Protein AF-0000000078478880 (afdb_homodimer)

Structure (mmCIF, N/CA/C/O backbone):
data_AF-0000000078478880-model_v1
#
loop_
_entity.id
_entity.type
_entity.pdbx_description
1 polymer 'Chromosome I, complete genome, related'
#
loop_
_atom_site.group_PDB
_atom_site.id
_atom_site.type_symbol
_atom_site.label_atom_id
_atom_site.label_alt_id
_atom_site.label_comp_id
_atom_site.label_asym_id
_atom_site.label_entity_id
_atom_site.label_seq_id
_atom_site.pdbx_PDB_ins_code
_atom_site.Cartn_x
_atom_site.Cartn_y
_atom_site.Cartn_z
_atom_site.occupancy
_atom_site.B_iso_or_equiv
_atom_site.auth_seq_id
_atom_site.auth_comp_id
_atom_site.auth_asym_id
_atom_site.auth_atom_id
_atom_site.pdbx_PDB_model_num
ATOM 1 N N . MET A 1 1 ? 45.875 -18.875 -4.062 1 26.47 1 MET A N 1
ATOM 2 C CA . MET A 1 1 ? 45.219 -17.594 -4.363 1 26.47 1 MET A CA 1
ATOM 3 C C . MET A 1 1 ? 43.719 -17.734 -4.348 1 26.47 1 MET A C 1
ATOM 5 O O . MET A 1 1 ? 43.125 -18.281 -5.289 1 26.47 1 MET A O 1
ATOM 9 N N . PHE A 1 2 ? 43.062 -18.219 -3.26 1 28.81 2 PHE A N 1
ATOM 10 C CA . PHE A 1 2 ? 41.75 -18.766 -2.986 1 28.81 2 PHE A CA 1
ATOM 11 C C . PHE A 1 2 ? 40.688 -17.703 -3.145 1 28.81 2 PHE A C 1
ATOM 13 O O . PHE A 1 2 ? 40.625 -16.75 -2.357 1 28.81 2 PHE A O 1
ATOM 20 N N . LEU A 1 3 ? 40.375 -17.297 -4.395 1 28.69 3 LEU A N 1
ATOM 21 C CA . LEU A 1 3 ? 39.406 -16.266 -4.781 1 28.69 3 LEU A CA 1
ATOM 22 C C . LEU A 1 3 ? 38.062 -16.469 -4.086 1 28.69 3 LEU A C 1
ATOM 24 O O . LEU A 1 3 ? 37.469 -17.531 -4.227 1 28.69 3 LEU A O 1
ATOM 28 N N . SER A 1 4 ? 37.938 -16 -2.84 1 26.77 4 SER A N 1
ATOM 29 C CA . SER A 1 4 ? 36.781 -15.992 -1.982 1 26.77 4 SER A CA 1
ATOM 30 C C . SER A 1 4 ? 35.562 -15.445 -2.721 1 26.77 4 SER A C 1
ATOM 32 O O . SER A 1 4 ? 35.594 -14.359 -3.305 1 26.77 4 SER A O 1
ATOM 34 N N . SER A 1 5 ? 34.844 -16.281 -3.42 1 29.58 5 SER A N 1
ATOM 35 C CA . SER A 1 5 ? 33.625 -16.016 -4.172 1 29.58 5 SER A CA 1
ATOM 36 C C . SER A 1 5 ? 32.719 -15.07 -3.41 1 29.58 5 SER A C 1
ATOM 38 O O . SER A 1 5 ? 32.469 -15.273 -2.221 1 29.58 5 SER A O 1
ATOM 40 N N . PRO A 1 6 ? 32.75 -13.789 -3.723 1 30.58 6 PRO A N 1
ATOM 41 C CA . PRO A 1 6 ? 31.891 -12.789 -3.094 1 30.58 6 PRO A CA 1
ATOM 42 C C . PRO A 1 6 ? 30.484 -13.312 -2.814 1 30.58 6 PRO A C 1
ATOM 44 O O . PRO A 1 6 ? 29.891 -13.969 -3.67 1 30.58 6 PRO A O 1
ATOM 47 N N . LEU A 1 7 ? 30.312 -13.875 -1.626 1 29.36 7 LEU A N 1
ATOM 48 C CA . LEU A 1 7 ? 29.047 -14.234 -1.009 1 29.36 7 LEU A CA 1
ATOM 49 C C . LEU A 1 7 ? 27.953 -13.234 -1.396 1 29.36 7 LEU A C 1
ATOM 51 O O . LEU A 1 7 ? 28.094 -12.031 -1.175 1 29.36 7 LEU A O 1
ATOM 55 N N . LEU A 1 8 ? 27.531 -13.414 -2.623 1 30.44 8 LEU A N 1
ATOM 56 C CA . LEU A 1 8 ? 26.375 -12.672 -3.135 1 30.44 8 LEU A CA 1
ATOM 57 C C . LEU A 1 8 ? 25.406 -12.328 -2.01 1 30.44 8 LEU A C 1
ATOM 59 O O . LEU A 1 8 ? 24.906 -13.219 -1.327 1 30.44 8 LEU A O 1
ATOM 63 N N . GLY A 1 9 ? 25.734 -11.414 -1.182 1 28.97 9 GLY A N 1
ATOM 64 C CA . GLY A 1 9 ? 25 -10.742 -0.117 1 28.97 9 GLY A CA 1
ATOM 65 C C . GLY A 1 9 ? 23.516 -10.648 -0.384 1 28.97 9 GLY A C 1
ATOM 66 O O . GLY A 1 9 ? 22.969 -9.555 -0.542 1 28.97 9 GLY A O 1
ATOM 67 N N . TRP A 1 10 ? 23.047 -11.484 -1.272 1 28.19 10 TRP A N 1
ATOM 68 C CA . TRP A 1 10 ? 21.594 -11.453 -1.27 1 28.19 10 TRP A CA 1
ATOM 69 C C . TRP A 1 10 ? 21.047 -11.547 0.153 1 28.19 10 TRP A C 1
ATOM 71 O O . TRP A 1 10 ? 21.328 -12.508 0.869 1 28.19 10 TRP A O 1
ATOM 81 N N . ARG A 1 11 ? 21.203 -10.641 0.975 1 32.84 11 ARG A N 1
ATOM 82 C CA . ARG A 1 11 ? 20.484 -10.664 2.238 1 32.84 11 ARG A CA 1
ATOM 83 C C . ARG A 1 11 ? 19.172 -11.43 2.1 1 32.84 11 ARG A C 1
ATOM 85 O O . ARG A 1 11 ? 18.312 -11.062 1.288 1 32.84 11 ARG A O 1
ATOM 92 N N . GLN A 1 12 ? 19.188 -12.711 2.162 1 31.52 12 GLN A N 1
ATOM 93 C CA . GLN A 1 12 ? 18.062 -13.633 2.289 1 31.52 12 GLN A CA 1
ATOM 94 C C . GLN A 1 12 ? 16.938 -13.016 3.109 1 31.52 12 GLN A C 1
ATOM 96 O O . GLN A 1 12 ? 17.156 -12.57 4.238 1 31.52 12 GLN A O 1
ATOM 101 N N . ARG A 1 13 ? 16.156 -12.266 2.578 1 36 13 ARG A N 1
ATOM 102 C CA . ARG A 1 13 ? 14.984 -11.883 3.361 1 36 13 ARG A CA 1
ATOM 103 C C . ARG A 1 13 ? 14.484 -13.047 4.203 1 36 13 ARG A C 1
ATOM 105 O O . ARG A 1 13 ? 14.312 -14.156 3.697 1 36 13 ARG A O 1
ATOM 112 N N . GLY A 1 14 ? 15.031 -13.32 5.34 1 34.66 14 GLY A N 1
ATOM 113 C CA . GLY A 1 14 ? 14.703 -14.422 6.238 1 34.66 14 GLY A CA 1
ATOM 114 C C . GLY A 1 14 ? 13.219 -14.703 6.324 1 34.66 14 GLY A C 1
ATOM 115 O O . GLY A 1 14 ? 12.398 -13.875 5.91 1 34.66 14 GLY A O 1
ATOM 116 N N . TRP A 1 15 ? 12.898 -16 6.637 1 37.62 15 TRP A N 1
ATOM 117 C CA . TRP A 1 15 ? 11.555 -16.516 6.859 1 37.62 15 TRP A CA 1
ATOM 118 C C . TRP A 1 15 ? 10.711 -15.516 7.648 1 37.62 15 TRP A C 1
ATOM 120 O O . TRP A 1 15 ? 9.508 -15.391 7.418 1 37.62 15 TRP A O 1
ATOM 130 N N . ARG A 1 16 ? 11.336 -14.977 8.562 1 38.75 16 ARG A N 1
ATOM 131 C CA . ARG A 1 16 ? 10.641 -14.031 9.438 1 38.75 16 ARG A CA 1
ATOM 132 C C . ARG A 1 16 ? 10.156 -12.82 8.648 1 38.75 16 ARG A C 1
ATOM 134 O O . ARG A 1 16 ? 9.062 -12.305 8.898 1 38.75 16 ARG A O 1
ATOM 141 N N . TRP A 1 17 ? 11.125 -12.336 7.852 1 38.72 17 TRP A N 1
ATOM 142 C CA . TRP A 1 17 ? 10.719 -11.203 7.035 1 38.72 17 TRP A CA 1
ATOM 143 C C . TRP A 1 17 ? 9.516 -11.555 6.168 1 38.72 17 TRP A C 1
ATOM 145 O O . TRP A 1 17 ? 8.555 -10.789 6.078 1 38.72 17 TRP A O 1
ATOM 155 N N . GLU A 1 18 ? 9.633 -12.672 5.516 1 40 18 GLU A N 1
ATOM 156 C CA . GLU A 1 18 ? 8.484 -13.156 4.746 1 40 18 GLU A CA 1
ATOM 157 C C . GLU A 1 18 ? 7.266 -13.352 5.641 1 40 18 GLU A C 1
ATOM 159 O O . GLU A 1 18 ? 6.145 -13.016 5.254 1 40 18 GLU A O 1
ATOM 164 N N . ALA A 1 19 ? 7.602 -13.953 6.699 1 40.16 19 ALA A N 1
ATOM 165 C CA . ALA A 1 19 ? 6.523 -14.117 7.672 1 40.16 19 ALA A CA 1
ATOM 166 C C . ALA A 1 19 ? 5.953 -12.773 8.094 1 40.16 19 ALA A C 1
ATOM 168 O O . ALA A 1 19 ? 4.742 -12.633 8.297 1 40.16 19 ALA A O 1
ATOM 169 N N . LEU A 1 20 ? 6.789 -11.977 8.328 1 40 20 LEU A N 1
ATOM 170 C CA . LEU A 1 20 ? 6.336 -10.648 8.742 1 40 20 LEU A CA 1
ATOM 171 C C . LEU A 1 20 ? 5.637 -9.93 7.594 1 40 20 LEU A C 1
ATOM 173 O O . LEU A 1 20 ? 4.816 -9.039 7.82 1 40 20 LEU A O 1
ATOM 177 N N . GLN A 1 21 ? 6.172 -10.188 6.496 1 41.53 21 GLN A N 1
ATOM 178 C CA . GLN A 1 21 ? 5.418 -9.672 5.359 1 41.53 21 GLN A CA 1
ATOM 179 C C . GLN A 1 21 ? 4.02 -10.281 5.309 1 41.53 21 GLN A C 1
ATOM 181 O O . GLN A 1 21 ? 3.154 -9.805 4.57 1 41.53 21 GLN A O 1
ATOM 186 N N . ARG A 1 22 ? 3.996 -11.438 5.898 1 39.56 22 ARG A N 1
ATOM 187 C CA . ARG A 1 22 ? 2.719 -12.141 5.953 1 39.56 22 ARG A CA 1
ATOM 188 C C . ARG A 1 22 ? 1.604 -11.219 6.438 1 39.56 22 ARG A C 1
ATOM 190 O O . ARG A 1 22 ? 0.434 -11.43 6.109 1 39.56 22 ARG A O 1
ATOM 197 N N . GLY A 1 23 ? 2.004 -10.406 7.258 1 41.91 23 GLY A N 1
ATOM 198 C CA . GLY A 1 23 ? 0.902 -9.562 7.684 1 41.91 23 GLY A CA 1
ATOM 199 C C . GLY A 1 23 ? 0.282 -8.773 6.543 1 41.91 23 GLY A C 1
ATOM 200 O O . GLY A 1 23 ? -0.919 -8.492 6.555 1 41.91 23 GLY A O 1
ATOM 201 N N . ARG A 1 24 ? 1.118 -8.273 5.633 1 48.72 24 ARG A N 1
ATOM 202 C CA . ARG A 1 24 ? 0.53 -7.613 4.469 1 48.72 24 ARG A CA 1
ATOM 203 C C . ARG A 1 24 ? 0.426 -8.578 3.293 1 48.72 24 ARG A C 1
ATOM 205 O O . ARG A 1 24 ? 1.4 -8.789 2.568 1 48.72 24 ARG A O 1
ATOM 212 N N . ARG A 1 25 ? -0.414 -9.555 3.369 1 58.97 25 ARG A N 1
ATOM 213 C CA . ARG A 1 25 ? -0.525 -10.539 2.299 1 58.97 25 ARG A CA 1
ATOM 214 C C . ARG A 1 25 ? -0.832 -9.867 0.965 1 58.97 25 ARG A C 1
ATOM 216 O O . ARG A 1 25 ? -1.971 -9.461 0.713 1 58.97 25 ARG A O 1
ATOM 223 N N . ARG A 1 26 ? 0.276 -9.492 0.302 1 70.12 26 ARG A N 1
ATOM 224 C CA . ARG A 1 26 ? 0.117 -8.938 -1.038 1 70.12 26 ARG A CA 1
ATOM 225 C C . ARG A 1 26 ? -0.234 -10.023 -2.045 1 70.12 26 ARG A C 1
ATOM 227 O O . ARG A 1 26 ? 0.282 -11.141 -1.964 1 70.12 26 ARG A O 1
ATOM 234 N N . TRP A 1 27 ? -1.187 -9.648 -2.871 1 79.38 27 TRP A N 1
ATOM 235 C CA . TRP A 1 27 ? -1.609 -10.578 -3.912 1 79.38 27 TRP A CA 1
ATOM 236 C C . TRP A 1 27 ? -0.511 -10.766 -4.953 1 79.38 27 TRP A C 1
ATOM 238 O O . TRP A 1 27 ? -0.21 -11.898 -5.352 1 79.38 27 TRP A O 1
ATOM 248 N N . VAL A 1 28 ? 0.049 -9.617 -5.305 1 86.69 28 VAL A N 1
ATOM 249 C CA . VAL A 1 28 ? 1.151 -9.648 -6.258 1 86.69 28 VAL A CA 1
ATOM 250 C C . VAL A 1 28 ? 2.469 -9.367 -5.539 1 86.69 28 VAL A C 1
ATOM 252 O O . VAL A 1 28 ? 2.562 -8.43 -4.746 1 86.69 28 VAL A O 1
ATOM 255 N N . HIS A 1 29 ? 3.385 -10.242 -5.805 1 84.31 29 HIS A N 1
ATOM 256 C CA . HIS A 1 29 ? 4.723 -10.086 -5.246 1 84.31 29 HIS A CA 1
ATOM 257 C C . HIS A 1 29 ? 5.691 -9.531 -6.289 1 84.31 29 HIS A C 1
ATOM 259 O O . HIS A 1 29 ? 5.516 -9.766 -7.488 1 84.31 29 HIS A O 1
ATOM 265 N N . ILE A 1 30 ? 6.59 -8.773 -5.75 1 86.44 30 ILE A N 1
ATOM 266 C CA . ILE A 1 30 ? 7.613 -8.195 -6.617 1 86.44 30 ILE A CA 1
ATOM 267 C C . ILE A 1 30 ? 9 -8.484 -6.039 1 86.44 30 ILE A C 1
ATOM 269 O O . ILE A 1 30 ? 9.219 -8.336 -4.836 1 86.44 30 ILE A O 1
ATOM 273 N N . GLU A 1 31 ? 9.875 -9.047 -6.824 1 79.44 31 GLU A N 1
ATOM 274 C CA . GLU A 1 31 ? 11.273 -9.102 -6.414 1 79.44 31 GLU A CA 1
ATOM 275 C C . GLU A 1 31 ? 11.914 -7.719 -6.445 1 79.44 31 GLU A C 1
ATOM 277 O O . GLU A 1 31 ? 12.258 -7.211 -7.52 1 79.44 31 GLU A O 1
ATOM 282 N N . TYR A 1 32 ? 12.062 -7.215 -5.281 1 74.94 32 TYR A N 1
ATOM 283 C CA . TYR A 1 32 ? 12.5 -5.824 -5.203 1 74.94 32 TYR A CA 1
ATOM 284 C C . TYR A 1 32 ? 13.992 -5.738 -4.914 1 74.94 32 TYR A C 1
ATOM 286 O O . TYR A 1 32 ? 14.508 -6.465 -4.059 1 74.94 32 TYR A O 1
ATOM 294 N N . PRO A 1 33 ? 14.68 -4.824 -5.625 1 78.5 33 PRO A N 1
ATOM 295 C CA . PRO A 1 33 ? 14.195 -3.916 -6.668 1 78.5 33 PRO A CA 1
ATOM 296 C C . PRO A 1 33 ? 14.008 -4.609 -8.016 1 78.5 33 PRO A C 1
ATOM 298 O O . PRO A 1 33 ? 14.781 -5.496 -8.367 1 78.5 33 PRO A O 1
ATOM 301 N N . PRO A 1 34 ? 12.898 -4.148 -8.68 1 80.19 34 PRO A N 1
ATOM 302 C CA . PRO A 1 34 ? 12.617 -4.848 -9.938 1 80.19 34 PRO A CA 1
ATOM 303 C C . PRO A 1 34 ? 13.633 -4.531 -11.031 1 80.19 34 PRO A C 1
ATOM 305 O O . PRO A 1 34 ? 13.969 -3.365 -11.25 1 80.19 34 PRO A O 1
ATOM 308 N N . ARG A 1 35 ? 14.086 -5.562 -11.641 1 74.19 35 ARG A N 1
ATOM 309 C CA . ARG A 1 35 ? 15.07 -5.426 -12.703 1 74.19 35 ARG A CA 1
ATOM 310 C C . ARG A 1 35 ? 14.422 -4.898 -13.984 1 74.19 35 ARG A C 1
ATOM 312 O O . ARG A 1 35 ? 14.992 -4.043 -14.664 1 74.19 35 ARG A O 1
ATOM 319 N N . LYS A 1 36 ? 13.367 -5.371 -14.312 1 80.88 36 LYS A N 1
ATOM 320 C CA . LYS A 1 36 ? 12.609 -4.957 -15.492 1 80.88 36 LYS A CA 1
ATOM 321 C C . LYS A 1 36 ? 11.383 -4.133 -15.094 1 80.88 36 LYS A C 1
ATOM 323 O O . LYS A 1 36 ? 10.469 -4.641 -14.445 1 80.88 36 LYS A O 1
ATOM 328 N N . ARG A 1 37 ? 11.578 -2.895 -15.414 1 89.5 37 ARG A N 1
ATOM 329 C CA . ARG A 1 37 ? 10.469 -2.002 -15.078 1 89.5 37 ARG A CA 1
ATOM 330 C C . ARG A 1 37 ? 10.383 -0.844 -16.062 1 89.5 37 ARG A C 1
ATOM 332 O O . ARG A 1 37 ? 11.328 -0.594 -16.828 1 89.5 37 ARG A O 1
ATOM 339 N N . SER A 1 38 ? 9.273 -0.191 -16.016 1 93.25 38 SER A N 1
ATOM 340 C CA . SER A 1 38 ? 9.102 1.059 -16.75 1 93.25 38 SER A CA 1
ATOM 341 C C . SER A 1 38 ? 9.828 2.209 -16.062 1 93.25 38 SER A C 1
ATOM 343 O O . SER A 1 38 ? 10.266 2.076 -14.914 1 93.25 38 SER A O 1
ATOM 345 N N . PRO A 1 39 ? 10.055 3.285 -16.734 1 91.88 39 PRO A N 1
ATOM 346 C CA . PRO A 1 39 ? 10.625 4.457 -16.062 1 91.88 39 PRO A CA 1
ATOM 347 C C . PRO A 1 39 ? 9.844 4.867 -14.82 1 91.88 39 PRO A C 1
ATOM 349 O O . PRO A 1 39 ? 8.609 4.773 -14.805 1 91.88 39 PRO A O 1
ATOM 352 N N . LEU A 1 40 ? 10.57 5.309 -13.922 1 90.62 40 LEU A N 1
ATOM 353 C CA . LEU A 1 40 ? 9.977 5.762 -12.664 1 90.62 40 LEU A CA 1
ATOM 354 C C . LEU A 1 40 ? 9.289 7.109 -12.852 1 90.62 40 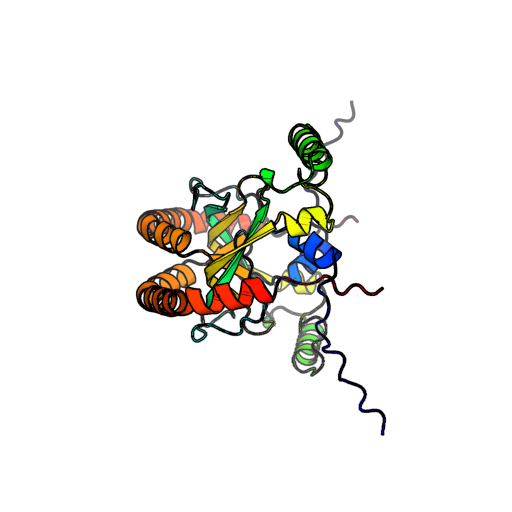LEU A C 1
ATOM 356 O O . LEU A 1 40 ? 9.82 7.996 -13.523 1 90.62 40 LEU A O 1
ATOM 360 N N . LYS A 1 41 ? 8.125 7.207 -12.25 1 91.88 41 LYS A N 1
ATOM 361 C CA . LYS A 1 41 ? 7.418 8.484 -12.211 1 91.88 41 LYS A CA 1
ATOM 362 C C . LYS A 1 41 ? 7 8.844 -10.789 1 91.88 41 LYS A C 1
ATOM 364 O O . LYS A 1 41 ? 6.621 7.965 -10.008 1 91.88 41 LYS A O 1
ATOM 369 N N . LYS A 1 42 ? 7.109 10.141 -10.508 1 88.75 42 LYS A N 1
ATOM 370 C CA . LYS A 1 42 ? 6.605 10.633 -9.227 1 88.75 42 LYS A CA 1
ATOM 371 C C . LYS A 1 42 ? 5.121 10.969 -9.312 1 88.75 42 LYS A C 1
ATOM 373 O O . LYS A 1 42 ? 4.684 11.625 -10.258 1 88.75 42 LYS A O 1
ATOM 378 N N . LEU A 1 43 ? 4.383 10.477 -8.344 1 88.75 43 LEU A N 1
ATOM 379 C CA . LEU A 1 43 ? 2.953 10.766 -8.344 1 88.75 43 LEU A CA 1
ATOM 380 C C . LEU A 1 43 ? 2.686 12.18 -7.855 1 88.75 43 LEU A C 1
ATOM 382 O O . LEU A 1 43 ? 1.655 12.773 -8.18 1 88.75 43 LEU A O 1
ATOM 386 N N . HIS A 1 44 ? 3.559 12.648 -6.988 1 81.69 44 HIS A N 1
ATOM 387 C CA . HIS A 1 44 ? 3.404 13.992 -6.445 1 81.69 44 HIS A CA 1
ATOM 388 C C . HIS A 1 44 ? 4.754 14.602 -6.074 1 81.69 44 HIS A C 1
ATOM 390 O O . HIS A 1 44 ? 5.652 13.891 -5.617 1 81.69 44 HIS A O 1
ATOM 396 N N . ASP A 1 45 ? 4.848 15.789 -6.16 1 75.69 45 ASP A N 1
ATOM 397 C CA . ASP A 1 45 ? 6.121 16.469 -5.961 1 75.69 45 ASP A CA 1
ATOM 398 C C . ASP A 1 45 ? 6.461 16.578 -4.477 1 75.69 45 ASP A C 1
ATOM 400 O O . ASP A 1 45 ? 7.637 16.562 -4.102 1 75.69 45 ASP A O 1
ATOM 404 N N . SER A 1 46 ? 5.395 16.688 -3.709 1 69.69 46 SER A N 1
ATOM 405 C CA . SER A 1 46 ? 5.621 16.984 -2.299 1 69.69 46 SER A CA 1
ATOM 406 C C . SER A 1 46 ? 6.031 15.734 -1.53 1 69.69 46 SER A C 1
ATOM 408 O O . SER A 1 46 ? 6.605 15.828 -0.444 1 69.69 46 SER A O 1
ATOM 410 N N . HIS A 1 47 ? 5.637 14.617 -2.07 1 68 47 HIS A N 1
ATOM 411 C CA . HIS A 1 47 ? 6.043 13.406 -1.371 1 68 47 HIS A CA 1
ATOM 412 C C . HIS A 1 47 ? 6.516 12.336 -2.352 1 68 47 HIS A C 1
ATOM 414 O O . HIS A 1 47 ? 6.227 12.414 -3.547 1 68 47 HIS A O 1
ATOM 420 N N . ASP A 1 48 ? 7.336 11.539 -1.703 1 74.62 48 ASP A N 1
ATOM 421 C CA . ASP A 1 48 ? 8.156 10.656 -2.525 1 74.62 48 ASP A CA 1
ATOM 422 C C . ASP A 1 48 ? 7.445 9.328 -2.783 1 74.62 48 ASP A C 1
ATOM 424 O O . ASP A 1 48 ? 7.855 8.289 -2.262 1 74.62 48 ASP A O 1
ATOM 428 N N . LYS A 1 49 ? 6.359 9.414 -3.551 1 86.81 49 LYS A N 1
ATOM 429 C CA . LYS A 1 49 ? 5.727 8.188 -4.023 1 86.81 49 LYS A CA 1
ATOM 430 C C . LYS A 1 49 ? 5.992 7.977 -5.512 1 86.81 49 LYS A C 1
ATOM 432 O O . LYS A 1 49 ? 5.605 8.797 -6.344 1 86.81 49 LYS A O 1
ATOM 437 N N . LEU A 1 50 ? 6.617 6.926 -5.723 1 90.44 50 LEU A N 1
ATOM 438 C CA . LEU A 1 50 ? 6.969 6.562 -7.094 1 90.44 50 LEU A CA 1
ATOM 439 C C . LEU A 1 50 ? 5.98 5.551 -7.656 1 90.44 50 LEU A C 1
ATOM 441 O O . LEU A 1 50 ? 5.418 4.742 -6.91 1 90.44 50 LEU A O 1
ATOM 445 N N . VAL A 1 51 ? 5.785 5.66 -8.992 1 94.31 51 VAL A N 1
ATOM 446 C CA . VAL A 1 51 ? 4.91 4.723 -9.688 1 94.31 51 VAL A CA 1
ATOM 447 C C . VAL A 1 51 ? 5.617 4.176 -10.922 1 94.31 51 VAL A C 1
ATOM 449 O O . VAL A 1 51 ? 6.285 4.922 -11.641 1 94.31 51 VAL A O 1
ATOM 452 N N . PHE A 1 52 ? 5.531 2.869 -11.125 1 95.44 52 PHE A N 1
ATOM 453 C CA . PHE A 1 52 ? 6.117 2.221 -12.289 1 95.44 52 PHE A CA 1
ATOM 454 C C . PHE A 1 52 ? 5.457 0.871 -12.547 1 95.44 52 PHE A C 1
ATOM 456 O O . PHE A 1 52 ? 4.809 0.312 -11.656 1 95.44 52 PHE A O 1
ATOM 463 N N . VAL A 1 53 ? 5.559 0.39 -13.719 1 96.75 53 VAL A N 1
ATOM 464 C CA . VAL A 1 53 ? 5.102 -0.945 -14.086 1 96.75 53 VAL A CA 1
ATOM 465 C C . VAL A 1 53 ? 6.289 -1.901 -14.148 1 96.75 53 VAL A C 1
ATOM 467 O O . VAL A 1 53 ? 7.348 -1.551 -14.672 1 96.75 53 VAL A O 1
ATOM 470 N N . CYS A 1 54 ? 6.105 -3.061 -13.547 1 95.25 54 CYS A N 1
ATOM 471 C CA . CYS A 1 54 ? 7.172 -4.055 -13.547 1 95.25 54 CYS A CA 1
ATOM 472 C C . CYS A 1 54 ? 6.602 -5.469 -13.57 1 95.25 54 CYS A C 1
ATOM 474 O O . CYS A 1 54 ? 5.383 -5.648 -13.578 1 95.25 54 CYS A O 1
ATOM 476 N N . GLN A 1 55 ? 7.52 -6.352 -13.719 1 91.75 55 GLN A N 1
ATOM 477 C CA . GLN A 1 55 ? 7.086 -7.742 -13.625 1 91.75 55 GLN A CA 1
ATOM 478 C C . GLN A 1 55 ? 6.988 -8.195 -12.172 1 91.75 55 GLN A C 1
ATOM 480 O O . GLN A 1 55 ? 7.898 -7.949 -11.375 1 91.75 55 GLN A O 1
ATOM 485 N N . GLY A 1 56 ? 5.84 -8.719 -11.883 1 90.56 56 GLY A N 1
ATOM 486 C CA . GLY A 1 56 ? 5.629 -9.383 -10.609 1 90.56 56 GLY A CA 1
ATOM 487 C C . GLY A 1 56 ? 5.223 -10.836 -10.75 1 90.56 56 GLY A C 1
ATOM 488 O O . GLY A 1 56 ? 5.398 -11.43 -11.812 1 90.56 56 GLY A O 1
ATOM 489 N N . TYR A 1 57 ? 4.848 -11.383 -9.586 1 87.44 57 TYR A N 1
ATOM 490 C CA . TYR A 1 57 ? 4.402 -12.773 -9.656 1 87.44 57 TYR A CA 1
ATOM 491 C C . TYR A 1 57 ? 3.359 -13.062 -8.578 1 87.44 57 TYR A C 1
ATOM 493 O O . TYR A 1 57 ? 3.285 -12.352 -7.574 1 87.44 57 TYR A O 1
ATOM 501 N N . ILE A 1 58 ? 2.578 -14.039 -8.891 1 86.06 58 ILE A N 1
ATOM 502 C CA . ILE A 1 58 ? 1.583 -14.562 -7.965 1 86.06 58 ILE A CA 1
ATOM 503 C C . ILE A 1 58 ? 1.89 -16.031 -7.652 1 86.06 58 ILE A C 1
ATOM 505 O O . ILE A 1 58 ? 2.082 -16.844 -8.562 1 86.06 58 ILE A O 1
ATOM 509 N N . ASP A 1 59 ? 1.977 -16.297 -6.375 1 81.31 59 ASP A N 1
ATOM 510 C CA . ASP A 1 59 ? 2.16 -17.672 -5.934 1 81.31 59 ASP A CA 1
ATOM 511 C C . ASP A 1 59 ? 0.844 -18.281 -5.445 1 81.31 59 ASP A C 1
ATOM 513 O O . ASP A 1 59 ? 0.182 -17.703 -4.574 1 81.31 59 ASP A O 1
ATOM 517 N N . ARG A 1 60 ? 0.531 -19.375 -6.062 1 83.12 60 ARG A N 1
ATOM 518 C CA . ARG A 1 60 ? -0.676 -20.094 -5.648 1 83.12 60 ARG A CA 1
ATOM 519 C C . ARG A 1 60 ? -0.361 -21.531 -5.262 1 83.12 60 ARG A C 1
ATOM 521 O O . ARG A 1 60 ? 0.439 -22.188 -5.922 1 83.12 60 ARG A O 1
ATOM 528 N N . LEU A 1 61 ? -0.992 -21.828 -4.176 1 86.19 61 LEU A N 1
ATOM 529 C CA . LEU A 1 61 ? -0.833 -23.203 -3.752 1 86.19 61 LEU A CA 1
ATOM 530 C C . LEU A 1 61 ? -1.758 -24.125 -4.539 1 86.19 61 LEU A C 1
ATOM 532 O O . LEU A 1 61 ? -2.975 -23.922 -4.562 1 86.19 61 LEU A O 1
ATOM 536 N N . SER A 1 62 ? -1.167 -25.078 -5.203 1 89.69 62 SER A N 1
ATOM 537 C CA . SER A 1 62 ? -1.944 -26.141 -5.832 1 89.69 62 SER A CA 1
ATOM 538 C C . SER A 1 62 ? -2.168 -27.297 -4.871 1 89.69 62 SER A C 1
ATOM 540 O O . SER A 1 62 ? -1.298 -28.156 -4.715 1 89.69 62 SER A O 1
ATOM 542 N N . VAL A 1 63 ? -3.303 -27.359 -4.395 1 91.56 63 VAL A N 1
ATOM 543 C CA . VAL A 1 63 ? -3.625 -28.328 -3.346 1 91.56 63 VAL A CA 1
ATOM 544 C C . VAL A 1 63 ? -3.469 -29.75 -3.877 1 91.56 63 VAL A C 1
ATOM 546 O O . VAL A 1 63 ? -3.01 -30.641 -3.16 1 91.56 63 VAL A O 1
ATOM 549 N N . ASP A 1 64 ? -3.799 -29.922 -5.098 1 93.44 64 ASP A N 1
ATOM 550 C CA . ASP A 1 64 ? -3.758 -31.25 -5.723 1 93.44 64 ASP A CA 1
ATOM 551 C C . ASP A 1 64 ? -2.326 -31.766 -5.812 1 93.44 64 ASP A C 1
ATOM 553 O O . ASP A 1 64 ? -2.107 -32.969 -5.984 1 93.44 64 ASP A O 1
ATOM 557 N N . LYS A 1 65 ? -1.36 -30.844 -5.648 1 92.81 65 LYS A N 1
ATOM 558 C CA . LYS A 1 65 ? 0.043 -31.234 -5.75 1 92.81 65 LYS A CA 1
ATOM 559 C C . LYS A 1 65 ? 0.621 -31.562 -4.379 1 92.81 65 LYS A C 1
ATOM 561 O O . LYS A 1 65 ? 1.749 -32.062 -4.277 1 92.81 65 LYS A O 1
ATOM 566 N N . LEU A 1 66 ? -0.106 -31.344 -3.387 1 93.69 66 LEU A N 1
ATOM 567 C CA . LEU A 1 66 ? 0.326 -31.688 -2.035 1 93.69 66 LEU A CA 1
ATOM 568 C C . LEU A 1 66 ? 0.158 -33.188 -1.765 1 93.69 66 LEU A C 1
ATOM 570 O O . LEU A 1 66 ? -0.78 -33.812 -2.266 1 93.69 66 LEU A O 1
ATOM 574 N N . PRO A 1 67 ? 1.104 -33.625 -0.932 1 95.44 67 PRO A N 1
ATOM 575 C CA . PRO A 1 67 ? 0.837 -34.969 -0.435 1 95.44 67 PRO A CA 1
ATOM 576 C C . PRO A 1 67 ? -0.482 -35.062 0.328 1 95.44 67 PRO A C 1
ATOM 578 O O . PRO A 1 67 ? -0.917 -34.094 0.946 1 95.44 67 PRO A O 1
ATOM 581 N N . PRO A 1 68 ? -1.079 -36.25 0.267 1 95 68 PRO A N 1
ATOM 582 C CA . PRO A 1 68 ? -2.395 -36.406 0.884 1 95 68 PRO A CA 1
ATOM 583 C C . PRO A 1 68 ? -2.422 -35.969 2.35 1 95 68 PRO A C 1
ATOM 585 O O . PRO A 1 68 ? -3.402 -35.375 2.803 1 95 68 PRO A O 1
ATOM 588 N N . ALA A 1 69 ? -1.386 -36.25 3.006 1 94.88 69 ALA A N 1
ATOM 589 C CA . ALA A 1 69 ? -1.342 -35.906 4.422 1 94.88 69 ALA A CA 1
ATOM 590 C C . ALA A 1 69 ? -1.448 -34.406 4.617 1 94.88 69 ALA A C 1
ATOM 592 O O . ALA A 1 69 ? -2.123 -33.938 5.535 1 94.88 69 ALA A O 1
ATOM 593 N N . LEU A 1 70 ? -0.827 -33.719 3.742 1 93.81 70 LEU A N 1
ATOM 594 C CA . LEU A 1 70 ? -0.828 -32.25 3.854 1 93.81 70 LEU A CA 1
ATOM 595 C C . LEU A 1 70 ? -2.152 -31.672 3.369 1 93.81 70 LEU A C 1
ATOM 597 O O . LEU A 1 70 ? -2.604 -30.641 3.871 1 93.81 70 LEU A O 1
ATOM 601 N N . GLN A 1 71 ? -2.762 -32.312 2.426 1 94.44 71 GLN A N 1
ATOM 602 C CA . GLN A 1 71 ? -4.094 -31.891 2.002 1 94.44 71 GLN A CA 1
ATOM 603 C C . GLN A 1 71 ? -5.086 -31.953 3.16 1 94.44 71 GLN A C 1
ATOM 605 O O . GLN A 1 71 ? -5.863 -31.031 3.373 1 94.44 71 GLN A O 1
ATOM 610 N N . GLN A 1 72 ? -4.961 -33.062 3.818 1 93.5 72 GLN A N 1
ATOM 611 C CA . GLN A 1 72 ? -5.852 -33.25 4.961 1 93.5 72 GLN A CA 1
ATOM 612 C C . GLN A 1 72 ? -5.586 -32.219 6.043 1 93.5 72 GLN A C 1
ATOM 614 O O . GLN A 1 72 ? -6.523 -31.656 6.613 1 93.5 72 GLN A O 1
ATOM 619 N N . ARG A 1 73 ? -4.375 -32.031 6.27 1 91.12 73 ARG A N 1
ATOM 620 C CA . ARG A 1 73 ? -4.012 -31.047 7.277 1 91.12 73 ARG A CA 1
ATOM 621 C C . ARG A 1 73 ? -4.531 -29.656 6.895 1 91.12 73 ARG A C 1
ATOM 623 O O . ARG A 1 73 ? -5.012 -28.922 7.754 1 91.12 73 ARG A O 1
ATOM 630 N N . LEU A 1 74 ? -4.367 -29.266 5.645 1 90.75 74 LEU A N 1
ATOM 631 C CA . LEU A 1 74 ? -4.848 -27.984 5.152 1 90.75 74 LEU A CA 1
ATOM 632 C C . LEU A 1 74 ? -6.352 -27.844 5.363 1 90.75 74 LEU A C 1
ATOM 634 O O . LEU A 1 74 ? -6.828 -26.797 5.793 1 90.75 74 LEU A O 1
ATOM 638 N N . LYS A 1 75 ? -7.047 -28.891 5.059 1 89.62 75 LYS A N 1
ATOM 639 C CA . LYS A 1 75 ? -8.492 -28.891 5.262 1 89.62 75 LYS A CA 1
ATOM 640 C C . LYS A 1 75 ? -8.844 -28.641 6.727 1 89.62 75 LYS A C 1
ATOM 642 O O . LYS A 1 75 ? -9.766 -27.875 7.027 1 89.62 75 LYS A O 1
ATOM 647 N N . GLU A 1 76 ? -8.102 -29.219 7.582 1 88.06 76 GLU A N 1
ATOM 648 C CA . GLU A 1 76 ? -8.328 -29.062 9.016 1 88.06 76 GLU A CA 1
ATOM 649 C C . GLU A 1 76 ? -8.023 -27.625 9.461 1 88.06 76 GLU A C 1
ATOM 651 O O . GLU A 1 76 ? -8.758 -27.062 10.266 1 88.06 76 GLU A O 1
ATOM 656 N N . LEU A 1 77 ? -6.973 -27.188 8.953 1 83.62 77 LEU A N 1
ATOM 657 C CA . LEU A 1 77 ? -6.586 -25.828 9.297 1 83.62 77 LEU A CA 1
ATOM 658 C C . LEU A 1 77 ? -7.648 -24.828 8.852 1 83.62 77 LEU A C 1
ATOM 660 O O . LEU A 1 77 ? -7.984 -23.906 9.594 1 83.62 77 LEU A O 1
ATOM 664 N N . ARG A 1 78 ? -8.18 -24.984 7.688 1 83 78 ARG A N 1
ATOM 665 C CA . ARG A 1 78 ? -9.156 -24.062 7.117 1 83 78 ARG A CA 1
ATOM 666 C C . ARG A 1 78 ? -10.508 -24.203 7.797 1 83 78 ARG A C 1
ATOM 668 O O . ARG A 1 78 ? -11.305 -23.266 7.816 1 83 78 ARG A O 1
ATOM 675 N N . ALA A 1 79 ? -10.695 -25.359 8.336 1 82.88 79 ALA A N 1
ATOM 676 C CA . ALA A 1 79 ? -11.961 -25.625 9.016 1 82.88 79 ALA A CA 1
ATOM 677 C C . ALA A 1 79 ? -11.906 -25.172 10.469 1 82.88 79 ALA A C 1
ATOM 679 O O . ALA A 1 79 ? -12.938 -25.062 11.133 1 82.88 79 ALA A O 1
ATOM 680 N N . SER A 1 80 ? -10.727 -24.953 10.898 1 78.44 80 SER A N 1
ATOM 681 C CA . SER A 1 80 ? -10.57 -24.578 12.305 1 78.44 80 SER A CA 1
ATOM 682 C C . SER A 1 80 ? -11.172 -23.203 12.586 1 78.44 80 SER A C 1
ATOM 684 O O . SER A 1 80 ? -10.961 -22.266 11.82 1 78.44 80 SER A O 1
ATOM 686 N N . PRO A 1 81 ? -11.906 -23.094 13.594 1 74.94 81 PRO A N 1
ATOM 687 C CA . PRO A 1 81 ? -12.484 -21.812 13.969 1 74.94 81 PRO A CA 1
ATOM 688 C C . PRO A 1 81 ? -11.43 -20.797 14.445 1 74.94 81 PRO A C 1
ATOM 690 O O . PRO A 1 81 ? -11.672 -19.594 14.422 1 74.94 81 PRO A O 1
ATOM 693 N N . VAL A 1 82 ? -10.359 -21.422 15.016 1 66.75 82 VAL A N 1
ATOM 694 C CA . VAL A 1 82 ? -9.258 -20.562 15.43 1 66.75 82 VAL A CA 1
ATOM 695 C C . VAL A 1 82 ? -8.32 -20.312 14.25 1 66.75 82 VAL A C 1
ATOM 697 O O . VAL A 1 82 ? -7.887 -21.266 13.586 1 66.75 82 VAL A O 1
ATOM 700 N N . PRO A 1 83 ? -8.367 -19.109 13.781 1 59.84 83 PRO A N 1
ATOM 701 C CA . PRO A 1 83 ? -7.484 -18.859 12.641 1 59.84 83 PRO A CA 1
ATOM 702 C C . PRO A 1 83 ? -6.027 -19.234 12.93 1 59.84 83 PRO A C 1
ATOM 704 O O . PRO A 1 83 ? -5.246 -18.359 13.344 1 59.84 83 PRO A O 1
ATOM 707 N N . LEU A 1 84 ? -5.711 -20.484 12.883 1 55.97 84 LEU A N 1
ATOM 708 C CA . LEU A 1 84 ? -4.34 -20.953 13.07 1 55.97 84 LEU A CA 1
ATOM 709 C C . LEU A 1 84 ? -3.516 -20.734 11.805 1 55.97 84 LEU A C 1
ATOM 711 O O . LEU A 1 84 ? -3.959 -21.078 10.711 1 55.97 84 LEU A O 1
ATOM 715 N N . TYR A 1 85 ? -2.357 -20.297 11.898 1 55.47 85 TYR A N 1
ATOM 716 C CA . TYR A 1 85 ? -1.418 -20.031 10.812 1 55.47 85 TYR A CA 1
ATOM 717 C C . TYR A 1 85 ? -2.117 -19.359 9.641 1 55.47 85 TYR A C 1
ATOM 719 O O . TYR A 1 85 ? -1.76 -19.594 8.477 1 55.47 85 TYR A O 1
ATOM 727 N N . ASP A 1 86 ? -3.207 -18.812 9.977 1 62.38 86 ASP A N 1
ATOM 728 C CA . ASP A 1 86 ? -4 -18.094 8.984 1 62.38 86 ASP A CA 1
ATOM 729 C C . ASP A 1 86 ? -4.539 -19.047 7.922 1 62.38 86 ASP A C 1
ATOM 731 O O . ASP A 1 86 ? -4.637 -18.672 6.746 1 62.38 86 ASP A O 1
ATOM 735 N N . GLY A 1 87 ? -4.699 -20.391 8.367 1 68.81 87 GLY A N 1
ATOM 736 C CA . GLY A 1 87 ? -5.23 -21.391 7.465 1 68.81 87 GLY A CA 1
ATOM 737 C C . GLY A 1 87 ? -4.215 -21.875 6.445 1 68.81 87 GLY A C 1
ATOM 738 O O . GLY A 1 87 ? -4.582 -22.406 5.398 1 68.81 87 GLY A O 1
ATOM 739 N N . ARG A 1 88 ? -2.967 -21.625 6.812 1 75.88 88 ARG A N 1
ATOM 740 C CA . ARG A 1 88 ? -1.916 -22 5.871 1 75.88 88 ARG A CA 1
ATOM 741 C C . ARG A 1 88 ? -1.071 -23.141 6.422 1 75.88 88 ARG A C 1
ATOM 743 O O . ARG A 1 88 ? -1.002 -23.344 7.641 1 75.88 88 ARG A O 1
ATOM 750 N N . LEU A 1 89 ? -0.491 -23.859 5.547 1 81.5 89 LEU A N 1
ATOM 751 C CA . LEU A 1 89 ? 0.467 -24.891 5.914 1 81.5 89 LEU A CA 1
ATOM 752 C C . LEU A 1 89 ? 1.824 -24.281 6.254 1 81.5 89 LEU A C 1
ATOM 754 O O . LEU A 1 89 ? 2.236 -23.297 5.641 1 81.5 89 LEU A O 1
ATOM 758 N N . PRO A 1 90 ? 2.492 -24.859 7.25 1 76.12 90 PRO A N 1
ATOM 759 C CA . PRO A 1 90 ? 3.877 -24.438 7.449 1 76.12 90 PRO A CA 1
ATOM 760 C C . PRO A 1 90 ? 4.754 -24.672 6.227 1 76.12 90 PRO A C 1
ATOM 762 O O . PRO A 1 90 ? 4.484 -25.594 5.441 1 76.12 90 PRO A O 1
ATOM 765 N N . TRP A 1 91 ? 5.707 -23.906 6.207 1 77.75 91 TRP A N 1
ATOM 766 C CA . TRP A 1 91 ? 6.598 -24.016 5.059 1 77.75 91 TRP A CA 1
ATOM 767 C C . TRP A 1 91 ? 7.316 -25.359 5.062 1 77.75 91 TRP A C 1
ATOM 769 O O . TRP A 1 91 ? 7.75 -25.844 6.113 1 77.75 91 TRP A O 1
ATOM 779 N N . SER A 1 92 ? 7.336 -26.078 3.939 1 79.12 92 SER A N 1
ATOM 780 C CA . SER A 1 92 ? 8.031 -27.328 3.678 1 79.12 92 SER A CA 1
ATOM 781 C C . SER A 1 92 ? 8.375 -27.484 2.199 1 79.12 92 SER A C 1
ATOM 783 O O . SER A 1 92 ? 7.887 -26.719 1.365 1 79.12 92 SER A O 1
ATOM 785 N N . GLN A 1 93 ? 9.281 -28.375 2 1 81.88 93 GLN A N 1
ATOM 786 C CA . GLN A 1 93 ? 9.633 -28.641 0.609 1 81.88 93 GLN A CA 1
ATOM 787 C C . GLN A 1 93 ? 8.414 -29.047 -0.202 1 81.88 93 GLN A C 1
ATOM 789 O O . GLN A 1 93 ? 8.273 -28.656 -1.365 1 81.88 93 GLN A O 1
ATOM 794 N N . ASP A 1 94 ? 7.535 -29.781 0.405 1 87.5 94 ASP A N 1
ATOM 795 C CA . ASP A 1 94 ? 6.312 -30.219 -0.262 1 87.5 94 ASP A CA 1
ATOM 796 C C . ASP A 1 94 ? 5.422 -29.016 -0.602 1 87.5 94 ASP A C 1
ATOM 798 O O . ASP A 1 94 ? 4.867 -28.938 -1.7 1 87.5 94 ASP A O 1
ATOM 802 N N . VAL A 1 95 ? 5.355 -28.141 0.284 1 85.75 95 VAL A N 1
ATOM 803 C CA . VAL A 1 95 ? 4.555 -26.953 0.057 1 85.75 95 VAL A CA 1
ATOM 804 C C . VAL A 1 95 ? 5.188 -26.109 -1.048 1 85.75 95 VAL A C 1
ATOM 806 O O . VAL A 1 95 ? 4.488 -25.594 -1.93 1 85.75 95 VAL A O 1
ATOM 809 N N . GLN A 1 96 ? 6.41 -26.016 -1.014 1 81.38 96 GLN A N 1
ATOM 810 C CA . GLN A 1 96 ? 7.121 -25.234 -2.029 1 81.38 96 GLN A CA 1
ATOM 811 C C . GLN A 1 96 ? 6.867 -25.812 -3.424 1 81.38 96 GLN A C 1
ATOM 813 O O . GLN A 1 96 ? 6.633 -25.047 -4.371 1 81.38 96 GLN A O 1
ATOM 818 N N . ARG A 1 97 ? 6.891 -27.141 -3.455 1 86.44 97 ARG A N 1
ATOM 819 C CA . ARG A 1 97 ? 6.699 -27.812 -4.738 1 86.44 97 ARG A CA 1
ATOM 820 C C . ARG A 1 97 ? 5.266 -27.656 -5.23 1 86.44 97 ARG A C 1
ATOM 822 O O . ARG A 1 97 ? 5.008 -27.734 -6.434 1 86.44 97 ARG A O 1
ATOM 829 N N . ALA A 1 98 ? 4.4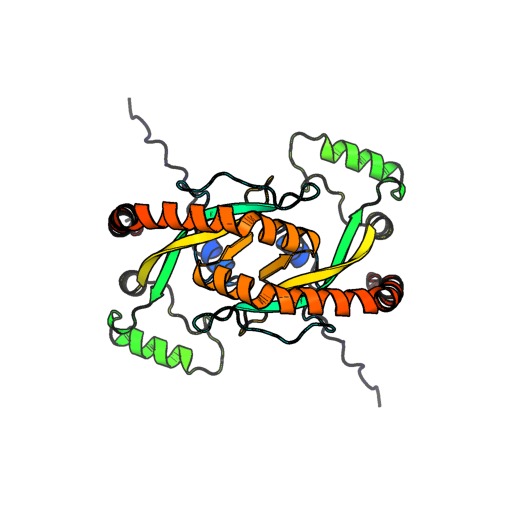41 -27.391 -4.332 1 90.25 98 ALA A N 1
ATOM 830 C CA . ALA A 1 98 ? 3.025 -27.297 -4.684 1 90.25 98 ALA A CA 1
ATOM 831 C C . ALA A 1 98 ? 2.643 -25.859 -5.043 1 90.25 98 ALA A C 1
ATOM 833 O O . ALA A 1 98 ? 1.508 -25.594 -5.449 1 90.25 98 ALA A O 1
ATOM 834 N N . ILE A 1 99 ? 3.609 -24.969 -4.895 1 85.38 99 ILE A N 1
ATOM 835 C CA . ILE A 1 99 ? 3.33 -23.578 -5.223 1 85.38 99 ILE A CA 1
ATOM 836 C C . ILE A 1 99 ? 3.586 -23.344 -6.707 1 85.38 99 ILE A C 1
ATOM 838 O O . ILE A 1 99 ? 4.652 -23.688 -7.227 1 85.38 99 ILE A O 1
ATOM 842 N N . GLN A 1 100 ? 2.566 -22.875 -7.312 1 84.25 100 GLN A N 1
ATOM 843 C CA . GLN A 1 100 ? 2.676 -22.469 -8.711 1 84.25 100 GLN A CA 1
ATOM 844 C C . GLN A 1 100 ? 2.832 -20.953 -8.828 1 84.25 100 GLN A C 1
ATOM 846 O O . GLN A 1 100 ? 1.978 -20.188 -8.359 1 84.25 100 GLN A O 1
ATOM 851 N N . ARG A 1 101 ? 3.912 -20.609 -9.453 1 83.19 101 ARG A N 1
ATOM 852 C CA . ARG A 1 101 ? 4.184 -19.188 -9.648 1 83.19 101 ARG A CA 1
ATOM 853 C C . ARG A 1 101 ? 3.77 -18.734 -11.047 1 83.19 101 ARG A C 1
ATOM 855 O O . ARG A 1 101 ? 4.113 -19.391 -12.039 1 83.19 101 ARG A O 1
ATOM 862 N N . THR A 1 102 ? 3.01 -17.734 -11.086 1 87.81 102 THR A N 1
ATOM 863 C CA . THR A 1 102 ? 2.619 -17.109 -12.352 1 87.81 102 THR A CA 1
ATOM 864 C C . THR A 1 102 ? 3.164 -15.688 -12.445 1 87.81 102 THR A C 1
ATOM 866 O O . THR A 1 102 ? 2.936 -14.867 -11.555 1 87.81 102 THR A O 1
ATOM 869 N N . VAL A 1 103 ? 3.932 -15.461 -13.523 1 89.25 103 VAL A N 1
ATOM 870 C CA . VAL A 1 103 ? 4.465 -14.125 -13.742 1 89.25 103 VAL A CA 1
ATOM 871 C C . VAL A 1 103 ? 3.369 -13.211 -14.289 1 89.25 103 VAL A C 1
ATOM 873 O O . VAL A 1 103 ? 2.605 -13.609 -15.172 1 89.25 103 VAL A O 1
ATOM 876 N N . VAL A 1 104 ? 3.291 -12.023 -13.703 1 91.56 104 VAL A N 1
ATOM 877 C CA . VAL A 1 104 ? 2.254 -11.086 -14.125 1 91.56 104 VAL A CA 1
ATOM 878 C C . VAL A 1 104 ? 2.789 -9.656 -14.055 1 91.56 104 VAL A C 1
ATOM 880 O O . VAL A 1 104 ? 3.416 -9.273 -13.07 1 91.56 104 VAL A O 1
ATOM 883 N N . PRO A 1 105 ? 2.557 -8.914 -15.125 1 94.75 105 PRO A N 1
ATOM 884 C CA . PRO A 1 105 ? 2.865 -7.492 -14.984 1 94.75 105 PRO A CA 1
ATOM 885 C C . PRO A 1 105 ? 2.027 -6.816 -13.898 1 94.75 105 PRO A C 1
ATOM 887 O O . PRO A 1 105 ? 0.871 -7.191 -13.688 1 94.75 105 PRO A O 1
ATOM 890 N N . CYS A 1 106 ? 2.625 -5.82 -13.258 1 95.94 106 CYS A N 1
ATOM 891 C CA . CYS A 1 106 ? 1.867 -5.113 -12.227 1 95.94 106 CYS A CA 1
ATOM 892 C C . CYS A 1 106 ? 2.307 -3.656 -12.133 1 95.94 106 CYS A C 1
ATOM 894 O O . CYS A 1 106 ? 3.424 -3.312 -12.523 1 95.94 106 CYS A O 1
ATOM 896 N N . LEU A 1 107 ? 1.391 -2.83 -11.727 1 96.69 107 LEU A N 1
ATOM 897 C CA . LEU A 1 107 ? 1.676 -1.452 -11.344 1 96.69 107 LEU A CA 1
ATOM 898 C C . LEU A 1 107 ? 2.145 -1.377 -9.891 1 96.69 107 LEU A C 1
ATOM 900 O O . LEU A 1 107 ? 1.453 -1.849 -8.984 1 96.69 107 LEU A O 1
ATOM 904 N N . ALA A 1 108 ? 3.293 -0.807 -9.664 1 94.19 108 ALA A N 1
ATOM 905 C CA . ALA A 1 108 ? 3.867 -0.771 -8.32 1 94.19 108 ALA A CA 1
ATOM 906 C C . ALA A 1 108 ? 4.035 0.666 -7.84 1 94.19 108 ALA A C 1
ATOM 908 O O . ALA A 1 108 ? 4.301 1.569 -8.633 1 94.19 108 ALA A O 1
ATOM 909 N N . PHE A 1 109 ? 3.822 0.831 -6.59 1 91.44 109 PHE A N 1
ATOM 910 C CA . PHE A 1 109 ? 4.109 2.078 -5.891 1 91.44 109 PHE A CA 1
ATOM 911 C C . PHE A 1 109 ? 5.227 1.883 -4.871 1 91.44 109 PHE A C 1
ATOM 913 O O . PHE A 1 109 ? 5.258 0.872 -4.168 1 91.44 109 PHE A O 1
ATOM 920 N N . ALA A 1 110 ? 6.152 2.826 -4.816 1 86.69 110 ALA A N 1
ATOM 921 C CA . ALA A 1 110 ? 7.258 2.75 -3.867 1 86.69 110 ALA A CA 1
ATOM 922 C C . ALA A 1 110 ? 7.633 4.133 -3.35 1 86.69 110 ALA A C 1
ATOM 924 O O . ALA A 1 110 ? 7.25 5.148 -3.936 1 86.69 110 ALA A O 1
ATOM 925 N N . THR A 1 111 ? 8.305 4.055 -2.236 1 80.31 111 THR A N 1
ATOM 926 C CA . THR A 1 111 ? 8.828 5.312 -1.727 1 80.31 111 THR A CA 1
ATOM 927 C C . THR A 1 111 ? 10.133 5.68 -2.434 1 80.31 111 THR A C 1
ATOM 929 O O . THR A 1 111 ? 10.977 4.816 -2.678 1 80.31 111 THR A O 1
ATOM 932 N N . GLY A 1 112 ? 10.297 6.848 -2.838 1 74.25 112 GLY A N 1
ATOM 933 C CA . GLY A 1 112 ? 11.469 7.301 -3.572 1 74.25 112 GLY A CA 1
ATOM 934 C C . GLY A 1 112 ? 12.75 7.203 -2.77 1 74.25 112 GLY A C 1
ATOM 935 O O . GLY A 1 112 ? 13.75 6.648 -3.242 1 74.25 112 GLY A O 1
ATOM 936 N N . ARG A 1 113 ? 12.891 7.676 -1.565 1 67 113 ARG A N 1
ATOM 937 C CA . ARG A 1 113 ? 14.141 7.797 -0.826 1 67 113 ARG A CA 1
ATOM 938 C C . ARG A 1 113 ? 14.547 6.461 -0.212 1 67 113 ARG A C 1
ATOM 940 O O . ARG A 1 113 ? 15.719 6.078 -0.269 1 67 113 ARG A O 1
ATOM 947 N N . THR A 1 114 ? 13.602 5.637 0.163 1 65.25 114 THR A N 1
ATOM 948 C CA . THR A 1 114 ? 13.914 4.387 0.848 1 65.25 114 THR A CA 1
ATOM 949 C C . THR A 1 114 ? 13.641 3.189 -0.057 1 65.25 114 THR A C 1
ATOM 951 O O . THR A 1 114 ? 14.031 2.062 0.258 1 65.25 114 THR A O 1
ATOM 954 N N . HIS A 1 115 ? 13.07 3.354 -1.189 1 68.69 115 HIS A N 1
ATOM 955 C CA . HIS A 1 115 ? 12.75 2.312 -2.16 1 68.69 115 HIS A CA 1
ATOM 956 C C . HIS A 1 115 ? 11.906 1.211 -1.527 1 68.69 115 HIS A C 1
ATOM 958 O O . HIS A 1 115 ? 12.148 0.025 -1.762 1 68.69 115 HIS A O 1
ATOM 964 N N . HIS A 1 116 ? 11.109 1.616 -0.686 1 75.75 116 HIS A N 1
ATOM 965 C CA . HIS A 1 116 ? 10.188 0.663 -0.072 1 75.75 116 HIS A CA 1
ATOM 966 C C . HIS A 1 116 ? 8.938 0.48 -0.92 1 75.75 116 HIS A C 1
ATOM 968 O O . HIS A 1 116 ? 8.297 1.46 -1.307 1 75.75 116 HIS A O 1
ATOM 974 N N . LEU A 1 117 ? 8.727 -0.777 -1.166 1 82.44 117 LEU A N 1
ATOM 975 C CA . LEU A 1 117 ? 7.508 -1.094 -1.897 1 82.44 117 LEU A CA 1
ATOM 976 C C . LEU A 1 117 ? 6.273 -0.785 -1.057 1 82.44 117 LEU A C 1
ATOM 978 O O . LEU A 1 117 ? 6.168 -1.232 0.088 1 82.44 117 LEU A O 1
ATOM 982 N N . LEU A 1 118 ? 5.418 -0.069 -1.638 1 82.75 118 LEU A N 1
ATOM 983 C CA . LEU A 1 118 ? 4.191 0.283 -0.933 1 82.75 118 LEU A CA 1
ATOM 984 C C . LEU A 1 118 ? 3.057 -0.667 -1.307 1 82.75 118 LEU A C 1
ATOM 986 O O . LEU A 1 118 ? 2.514 -1.36 -0.444 1 82.75 118 LEU A O 1
ATOM 990 N N . GLU A 1 119 ? 2.695 -0.636 -2.533 1 88.5 119 GLU A N 1
ATOM 991 C CA . GLU A 1 119 ? 1.61 -1.492 -3.004 1 88.5 119 GLU A CA 1
ATOM 992 C C . GLU A 1 119 ? 1.767 -1.817 -4.488 1 88.5 119 GLU A C 1
ATOM 994 O O . GLU A 1 119 ? 2.479 -1.117 -5.211 1 88.5 119 GLU A O 1
ATOM 999 N N . ALA A 1 120 ? 1.046 -2.885 -4.875 1 91.44 120 ALA A N 1
ATOM 1000 C CA . ALA A 1 120 ? 1.043 -3.295 -6.277 1 91.44 120 ALA A CA 1
ATOM 1001 C C . ALA A 1 120 ? -0.367 -3.646 -6.742 1 91.44 120 ALA A C 1
ATOM 1003 O O . ALA A 1 120 ? -1.19 -4.113 -5.953 1 91.44 120 ALA A O 1
ATOM 1004 N N . PHE A 1 121 ? -0.566 -3.387 -8.062 1 93.44 121 PHE A N 1
ATOM 1005 C CA . PHE A 1 121 ? -1.857 -3.66 -8.68 1 93.44 121 PHE A CA 1
ATOM 1006 C C . PHE A 1 121 ? -1.683 -4.438 -9.977 1 93.44 121 PHE A C 1
ATOM 1008 O O . PHE A 1 121 ? -0.824 -4.102 -10.797 1 93.44 121 PHE A O 1
ATOM 1015 N N . THR A 1 122 ? -2.51 -5.426 -10.07 1 92.25 122 THR A N 1
ATOM 1016 C CA . THR A 1 122 ? -2.566 -6.109 -11.359 1 92.25 122 THR A CA 1
ATOM 1017 C C . THR A 1 122 ? -3.26 -5.238 -12.406 1 92.25 122 THR A C 1
ATOM 1019 O O . THR A 1 122 ? -3.889 -4.234 -12.062 1 92.25 122 THR A O 1
ATOM 1022 N N . MET A 1 123 ? -3.082 -5.66 -13.703 1 92.38 123 MET A N 1
ATOM 1023 C CA . MET A 1 123 ? -3.758 -4.93 -14.773 1 92.38 123 MET A CA 1
ATOM 1024 C C . MET A 1 123 ? -5.266 -4.918 -14.555 1 92.38 123 MET A C 1
ATOM 1026 O O . MET A 1 123 ? -5.922 -3.895 -14.766 1 92.38 123 MET A O 1
ATOM 1030 N N . ASP A 1 124 ? -5.781 -6.043 -14.125 1 92 124 ASP A N 1
ATOM 1031 C CA . ASP A 1 124 ? -7.215 -6.129 -13.859 1 92 124 ASP A CA 1
ATOM 1032 C C . ASP A 1 124 ? -7.637 -5.125 -12.797 1 92 124 ASP A C 1
ATOM 1034 O O . ASP A 1 124 ? -8.688 -4.492 -12.914 1 92 124 ASP A O 1
ATOM 1038 N N . GLU A 1 125 ? -6.875 -5.051 -11.781 1 91.75 125 GLU A N 1
ATOM 1039 C CA . GLU A 1 125 ? -7.172 -4.098 -10.711 1 91.75 125 GLU A CA 1
ATOM 1040 C C . GLU A 1 125 ? -7.105 -2.662 -11.219 1 91.75 125 GLU A C 1
ATOM 1042 O O . GLU A 1 125 ? -7.902 -1.815 -10.805 1 91.75 125 GLU A O 1
ATOM 1047 N N . VAL A 1 126 ? -6.129 -2.377 -12.023 1 93.5 126 VAL A N 1
ATOM 1048 C CA . VAL A 1 126 ? -5.996 -1.042 -12.602 1 93.5 126 VAL A CA 1
ATOM 1049 C C . VAL A 1 126 ? -7.238 -0.71 -13.422 1 93.5 126 VAL A C 1
ATOM 1051 O O . VAL A 1 126 ? -7.785 0.389 -13.312 1 93.5 126 VAL A O 1
ATOM 1054 N N . LEU A 1 127 ? -7.672 -1.666 -14.219 1 93.62 127 LEU A N 1
ATOM 1055 C CA . LEU A 1 127 ? -8.867 -1.467 -15.023 1 93.62 127 LEU A CA 1
ATOM 1056 C C . LEU A 1 127 ? -10.094 -1.263 -14.141 1 93.62 127 LEU A C 1
ATOM 1058 O O . LEU A 1 127 ? -10.953 -0.425 -14.438 1 93.62 127 LEU A O 1
ATOM 1062 N N . ALA A 1 128 ? -10.188 -2.016 -13.094 1 93.81 128 ALA A N 1
ATOM 1063 C CA . ALA A 1 128 ? -11.289 -1.855 -12.148 1 93.81 128 ALA A CA 1
ATOM 1064 C C . ALA A 1 128 ? -11.273 -0.467 -11.516 1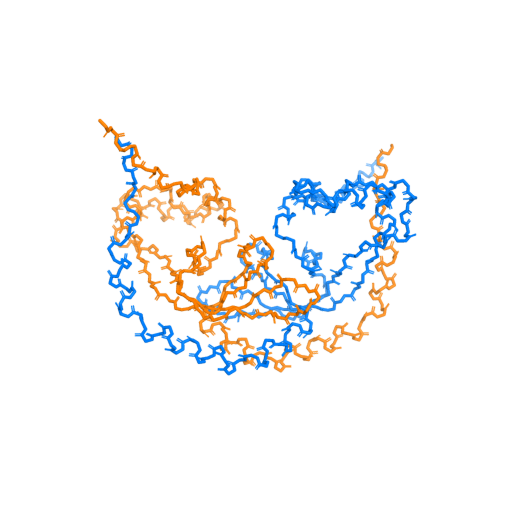 93.81 128 ALA A C 1
ATOM 1066 O O . ALA A 1 128 ? -12.32 0.169 -11.367 1 93.81 128 ALA A O 1
ATOM 1067 N N . LEU A 1 129 ? -10.117 -0.04 -11.156 1 92.94 129 LEU A N 1
ATOM 1068 C CA . LEU A 1 129 ? -9.961 1.286 -10.57 1 92.94 129 LEU A CA 1
ATOM 1069 C C . LEU A 1 129 ? -10.406 2.369 -11.547 1 92.94 129 LEU A C 1
ATOM 1071 O O . LEU A 1 129 ? -11.094 3.318 -11.164 1 92.94 129 LEU A O 1
ATOM 1075 N N . GLU A 1 130 ? -10.008 2.234 -12.773 1 93.06 130 GLU A N 1
ATOM 1076 C CA . GLU A 1 130 ? -10.391 3.189 -13.805 1 93.06 130 GLU A CA 1
ATOM 1077 C C . GLU A 1 130 ? -11.914 3.299 -13.914 1 93.06 130 GLU A C 1
ATOM 1079 O O . GLU A 1 130 ? -12.453 4.398 -14.039 1 93.06 130 GLU A O 1
ATOM 1084 N N . LYS A 1 131 ? -12.516 2.172 -13.836 1 93.88 131 LYS A N 1
ATOM 1085 C CA . LYS A 1 131 ? -13.977 2.146 -13.938 1 93.88 131 LYS A CA 1
ATOM 1086 C C . LYS A 1 131 ? -14.625 2.82 -12.734 1 93.88 131 LYS A C 1
ATOM 1088 O O . LYS A 1 131 ? -15.727 3.371 -12.844 1 93.88 131 LYS A O 1
ATOM 1093 N N . LEU A 1 132 ? -13.953 2.818 -11.664 1 95.06 132 LEU A N 1
ATOM 1094 C CA . LEU A 1 132 ? -14.516 3.33 -10.414 1 95.06 132 LEU A CA 1
ATOM 1095 C C . LEU A 1 132 ? -14.227 4.82 -10.266 1 95.06 132 LEU A C 1
ATOM 1097 O O . LEU A 1 132 ? -14.711 5.457 -9.32 1 95.06 132 LEU A O 1
ATOM 1101 N N . ILE A 1 133 ? -13.484 5.461 -11.172 1 93.88 133 ILE A N 1
ATOM 1102 C CA . ILE A 1 133 ? -12.977 6.824 -11.016 1 93.88 133 ILE A CA 1
ATOM 1103 C C . ILE A 1 133 ? -14.148 7.785 -10.812 1 93.88 133 ILE A C 1
ATOM 1105 O O . ILE A 1 133 ? -14.117 8.625 -9.906 1 93.88 133 ILE A O 1
ATOM 1109 N N . PRO A 1 134 ? -15.219 7.691 -11.617 1 94.75 134 PRO A N 1
ATOM 1110 C CA . PRO A 1 134 ? -16.328 8.617 -11.383 1 94.75 134 PRO A CA 1
ATOM 1111 C C . PRO A 1 134 ? -16.906 8.5 -9.977 1 94.75 134 PRO A C 1
ATOM 1113 O O . PRO A 1 134 ? -17.203 9.508 -9.336 1 94.75 134 PRO A O 1
ATOM 1116 N N . GLU A 1 135 ? -17.062 7.262 -9.469 1 95.81 135 GLU A N 1
ATOM 1117 C CA . GLU A 1 135 ? -17.594 7.043 -8.125 1 95.81 135 GLU A CA 1
ATOM 1118 C C . GLU A 1 135 ? -16.609 7.559 -7.066 1 95.81 135 GLU A C 1
ATOM 1120 O O . GLU A 1 135 ? -17.031 8.117 -6.051 1 95.81 135 GLU A O 1
ATOM 1125 N N . ILE A 1 136 ? -15.422 7.383 -7.289 1 95.56 136 ILE A N 1
ATOM 1126 C CA . ILE A 1 136 ? -14.383 7.84 -6.375 1 95.56 136 ILE A CA 1
ATOM 1127 C C . ILE A 1 136 ? -14.398 9.367 -6.293 1 95.56 136 ILE A C 1
ATOM 1129 O O . ILE A 1 136 ? -14.344 9.938 -5.203 1 95.56 136 ILE A O 1
ATOM 1133 N N . ARG A 1 137 ? -14.484 10.031 -7.41 1 95.5 137 ARG A N 1
ATOM 1134 C CA . ARG A 1 137 ? -14.531 11.484 -7.438 1 95.5 137 ARG A CA 1
ATOM 1135 C C . ARG A 1 137 ? -15.742 12.016 -6.68 1 95.5 137 ARG A C 1
ATOM 1137 O O . ARG A 1 137 ? -15.648 13 -5.953 1 95.5 137 ARG A O 1
ATOM 1144 N N . GLN A 1 138 ? -16.812 11.336 -6.914 1 96.25 138 GLN A N 1
ATOM 1145 C CA . GLN A 1 138 ? -18.016 11.719 -6.188 1 96.25 138 GLN A CA 1
ATOM 1146 C C . GLN A 1 138 ? -17.828 11.539 -4.684 1 96.25 138 GLN A C 1
ATOM 1148 O O . GLN A 1 138 ? -18.25 12.391 -3.898 1 96.25 138 GLN A O 1
ATOM 1153 N N . ALA A 1 139 ? -17.266 10.484 -4.254 1 96.44 139 ALA A N 1
ATOM 1154 C CA . ALA A 1 139 ? -17.016 10.227 -2.84 1 96.44 139 ALA A CA 1
ATOM 1155 C C . ALA A 1 139 ? -16.078 11.273 -2.242 1 96.44 139 ALA A C 1
ATOM 1157 O O . ALA A 1 139 ? -16.266 11.695 -1.1 1 96.44 139 ALA A O 1
ATOM 1158 N N . PHE A 1 140 ? -15.07 11.672 -3.014 1 96.19 140 PHE A N 1
ATOM 1159 C CA . PHE A 1 140 ? -14.172 12.734 -2.568 1 96.19 140 PHE A CA 1
ATOM 1160 C C . PHE A 1 140 ? -14.945 14.031 -2.336 1 96.19 140 PHE A C 1
ATOM 1162 O O . PHE A 1 140 ? -14.711 14.727 -1.344 1 96.19 140 PHE A O 1
ATOM 1169 N N . ALA A 1 141 ? -15.766 14.352 -3.283 1 95.56 141 ALA A N 1
ATOM 1170 C CA . ALA A 1 141 ? -16.562 15.57 -3.158 1 95.56 141 ALA A CA 1
ATOM 1171 C C . ALA A 1 141 ? -17.438 15.531 -1.901 1 95.56 141 ALA A C 1
ATOM 1173 O O . ALA A 1 141 ? -17.547 16.531 -1.19 1 95.56 141 ALA A O 1
ATOM 1174 N N . GLU A 1 142 ? -18.016 14.398 -1.625 1 94.25 142 GLU A N 1
ATOM 1175 C CA . GLU A 1 142 ? -18.844 14.234 -0.437 1 94.25 142 GLU A CA 1
ATOM 1176 C C . GLU A 1 142 ? -18.016 14.391 0.839 1 94.25 142 GLU A C 1
ATOM 1178 O O . GLU A 1 142 ? -18.469 15.016 1.801 1 94.25 142 GLU A O 1
ATOM 1183 N N . MET A 1 143 ? -16.875 13.82 0.857 1 93.69 143 MET A N 1
ATOM 1184 C CA . MET A 1 143 ? -16 13.938 2.027 1 93.69 143 MET A CA 1
ATOM 1185 C C . MET A 1 143 ? -15.539 15.375 2.221 1 93.69 143 MET A C 1
ATOM 1187 O O . MET A 1 143 ? -15.398 15.836 3.354 1 93.69 143 MET A O 1
ATOM 1191 N N . GLN A 1 144 ? -15.273 16.016 1.085 1 92.19 144 GLN A N 1
ATOM 1192 C CA . GLN A 1 144 ? -14.82 17.391 1.137 1 92.19 144 GLN A CA 1
ATOM 1193 C C . GLN A 1 144 ? -15.875 18.297 1.766 1 92.19 144 GLN A C 1
ATOM 1195 O O . GLN A 1 144 ? -15.547 19.234 2.49 1 92.19 144 GLN A O 1
ATOM 1200 N N . LYS A 1 145 ? -17.078 18 1.547 1 91.94 145 LYS A N 1
ATOM 1201 C CA . LYS A 1 145 ? -18.172 18.781 2.113 1 91.94 145 LYS A CA 1
ATOM 1202 C C . LYS A 1 145 ? -18.188 18.672 3.637 1 91.94 145 LYS A C 1
ATOM 1204 O O . LYS A 1 145 ? -18.641 19.594 4.32 1 91.94 145 LYS A O 1
ATOM 1209 N N . ARG A 1 146 ? -17.641 17.625 4.145 1 89.38 146 ARG A N 1
ATOM 1210 C CA . ARG A 1 146 ? -17.688 17.391 5.582 1 89.38 146 ARG A CA 1
ATOM 1211 C C . ARG A 1 146 ? -16.406 17.875 6.258 1 89.38 146 ARG A C 1
ATOM 1213 O O . ARG A 1 146 ? -16.266 17.781 7.477 1 89.38 146 ARG A O 1
ATOM 1220 N N . LEU A 1 147 ? -15.523 18.391 5.512 1 88 147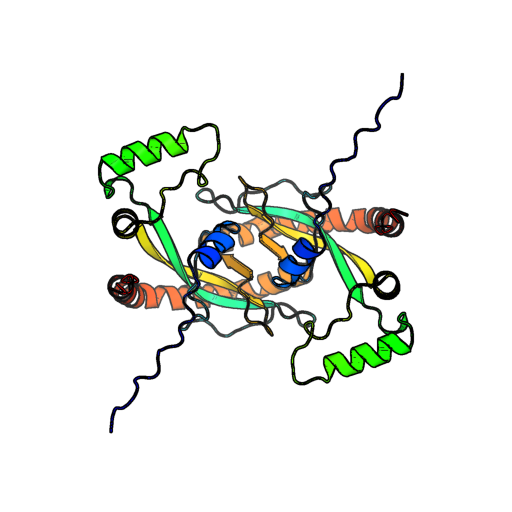 LEU A N 1
ATOM 1221 C CA . LEU A 1 147 ? -14.188 18.75 5.984 1 88 147 LEU A CA 1
ATOM 1222 C C . LEU A 1 147 ? -14.258 19.766 7.117 1 88 147 LEU A C 1
ATOM 1224 O O . LEU A 1 147 ? -13.578 19.609 8.133 1 88 147 LEU A O 1
ATOM 1228 N N . PRO A 1 148 ? -15.07 20.812 7.035 1 85.38 148 PRO A N 1
ATOM 1229 C CA . PRO A 1 148 ? -15.102 21.797 8.117 1 85.38 148 PRO A CA 1
ATOM 1230 C C . PRO A 1 148 ? -15.5 21.172 9.461 1 85.38 148 PRO A C 1
ATOM 1232 O O . PRO A 1 148 ? -14.914 21.516 10.492 1 85.38 148 PRO A O 1
ATOM 1235 N N . GLU A 1 149 ? -16.453 20.297 9.398 1 82.19 149 GLU A N 1
ATOM 1236 C CA . GLU A 1 149 ? -16.875 19.625 10.617 1 82.19 149 GLU A CA 1
ATOM 1237 C C . GLU A 1 149 ? -15.75 18.734 11.164 1 82.19 149 GLU A C 1
ATOM 1239 O O . GLU A 1 149 ? -15.5 18.719 12.367 1 82.19 149 GLU A O 1
ATOM 1244 N N . ASP A 1 150 ? -15.117 18.094 10.336 1 80.75 150 ASP A N 1
ATOM 1245 C CA . ASP A 1 150 ? -14.07 17.156 10.734 1 80.75 150 ASP A CA 1
ATOM 1246 C C . ASP A 1 150 ? -12.844 17.891 11.266 1 80.75 150 ASP A C 1
ATOM 1248 O O . ASP A 1 150 ? -12.188 17.422 12.195 1 80.75 150 ASP A O 1
ATOM 1252 N N . GLU A 1 151 ? -12.531 19 10.617 1 80.69 151 GLU A N 1
ATOM 1253 C CA . GLU A 1 151 ? -11.414 19.812 11.086 1 80.69 151 GLU A CA 1
ATOM 1254 C C . GLU A 1 151 ? -11.68 20.344 12.492 1 80.69 151 GLU A C 1
ATOM 1256 O O . GLU A 1 151 ? -10.766 20.422 13.312 1 80.69 151 GLU A O 1
ATOM 1261 N N . SER A 1 152 ? -12.883 20.656 12.75 1 78.5 152 SER A N 1
ATOM 1262 C CA . SER A 1 152 ? -13.25 21.125 14.078 1 78.5 152 SER A CA 1
ATOM 1263 C C . SER A 1 152 ? -13.086 20.031 15.125 1 78.5 152 SER A C 1
ATOM 1265 O O . SER A 1 152 ? -12.633 20.281 16.234 1 78.5 152 SER A O 1
ATOM 1267 N N . ILE A 1 153 ? -13.422 18.859 14.711 1 73.88 153 ILE A N 1
ATOM 1268 C CA . ILE A 1 153 ? -13.305 17.719 15.617 1 73.88 153 ILE A CA 1
ATOM 1269 C C . ILE A 1 153 ? -11.836 17.375 15.828 1 73.88 153 ILE A C 1
ATOM 1271 O O . ILE A 1 153 ? -11.414 17.062 16.938 1 73.88 153 ILE A O 1
ATOM 1275 N N . ALA A 1 154 ? -11.094 17.375 14.781 1 68.56 154 ALA A N 1
ATOM 1276 C CA . ALA A 1 154 ? -9.672 17.062 14.844 1 68.56 154 ALA A CA 1
ATOM 1277 C C . ALA A 1 154 ? -8.93 18.016 15.766 1 68.56 154 ALA A C 1
ATOM 1279 O O . ALA A 1 154 ? -8 17.625 16.469 1 68.56 154 ALA A O 1
ATOM 1280 N N . GLU A 1 155 ? -9.211 19.188 15.672 1 64.31 155 GLU A N 1
ATOM 1281 C CA . GLU A 1 155 ? -8.602 20.188 16.547 1 64.31 155 GLU A CA 1
ATOM 1282 C C . GLU A 1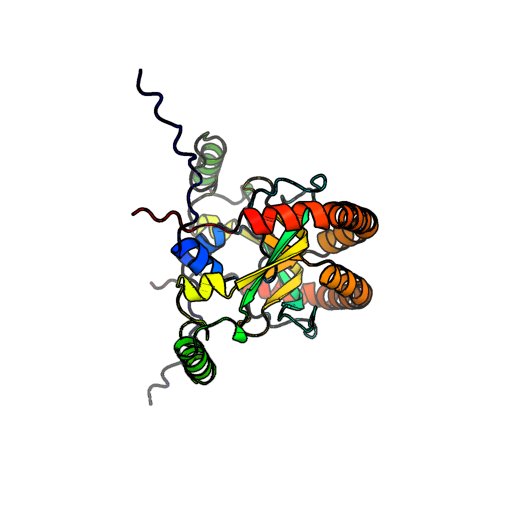 155 ? -8.844 19.859 18.016 1 64.31 155 GLU A C 1
ATOM 1284 O O . GLU A 1 155 ? -8 20.141 18.859 1 64.31 155 GLU A O 1
ATOM 1289 N N . LYS A 1 156 ? -10 19.156 18.203 1 62.69 156 LYS A N 1
ATOM 1290 C CA . LYS A 1 156 ? -10.375 18.828 19.578 1 62.69 156 LYS A CA 1
ATOM 1291 C C . LYS A 1 156 ? -9.758 17.5 20.016 1 62.69 156 LYS A C 1
ATOM 1293 O O . LYS A 1 156 ? -9.562 17.266 21.203 1 62.69 156 LYS A O 1
ATOM 1298 N N . THR A 1 157 ? -9.656 16.609 19.016 1 53.31 157 THR A N 1
ATOM 1299 C CA . THR A 1 157 ? -9.234 15.25 19.359 1 53.31 157 THR A CA 1
ATOM 1300 C C . THR A 1 157 ? -7.715 15.133 19.328 1 53.31 157 THR A C 1
ATOM 1302 O O . THR A 1 157 ? -7.172 14.039 19.5 1 53.31 157 THR A O 1
ATOM 1305 N N . ARG A 1 158 ? -7.008 16.125 19.188 1 50.78 158 ARG A N 1
ATOM 1306 C CA . ARG A 1 158 ? -5.559 15.945 19.234 1 50.78 158 ARG A CA 1
ATOM 1307 C C . ARG A 1 158 ? -5.152 15.039 20.391 1 50.78 158 ARG A C 1
ATOM 1309 O O . ARG A 1 158 ? -5.672 15.172 21.5 1 50.78 158 ARG A O 1
ATOM 1316 N N . HIS A 1 159 ? -4.809 13.867 20.078 1 44.31 159 HIS A N 1
ATOM 1317 C CA . HIS A 1 159 ? -4.41 12.852 21.047 1 44.31 159 HIS A CA 1
ATOM 1318 C C . HIS A 1 159 ? -3.666 13.484 22.219 1 44.31 159 HIS A C 1
ATOM 1320 O O . HIS A 1 159 ? -2.67 14.18 22.031 1 44.31 159 HIS A O 1
ATOM 1326 N N . ARG A 1 160 ? -4.438 13.898 23.266 1 36.88 160 ARG A N 1
ATOM 1327 C CA . ARG A 1 160 ? -3.787 14.086 24.547 1 36.88 160 ARG A CA 1
ATOM 1328 C C . ARG A 1 160 ? -3.021 12.836 24.969 1 36.88 160 ARG A C 1
ATOM 1330 O O . ARG A 1 160 ? -3.564 11.734 24.938 1 36.88 160 ARG A O 1
ATOM 1337 N N . PRO A 1 161 ? -1.772 12.867 24.859 1 33.16 161 PRO A N 1
ATOM 1338 C CA . PRO A 1 161 ? -1.1 11.742 25.516 1 33.16 161 PRO A CA 1
ATOM 1339 C C . PRO A 1 161 ? -1.767 11.352 26.844 1 33.16 161 PRO A C 1
ATOM 1341 O O . PRO A 1 161 ? -2.238 12.219 27.578 1 33.16 161 PRO A O 1
ATOM 1344 N N . LEU A 1 162 ? -2.521 10.312 26.844 1 30.17 162 LEU A N 1
ATOM 1345 C CA . LEU A 1 162 ? -2.904 9.906 28.188 1 30.17 162 LEU A CA 1
ATOM 1346 C C . LEU A 1 162 ? -1.728 10.031 29.141 1 30.17 162 LEU A C 1
ATOM 1348 O O . LEU A 1 162 ? -0.678 9.414 28.938 1 30.17 162 LEU A O 1
ATOM 1352 N N . ASP A 1 163 ? -1.544 11.117 29.719 1 25.88 163 ASP A N 1
ATOM 1353 C CA . ASP A 1 163 ? -0.731 11.242 30.922 1 25.88 163 ASP A CA 1
ATOM 1354 C C . ASP A 1 163 ? -1.04 10.125 31.906 1 25.88 163 ASP A C 1
ATOM 1356 O O . ASP A 1 163 ? -2.154 10.047 32.438 1 25.88 163 ASP A O 1
ATOM 1360 N N . LEU A 1 164 ? -0.713 8.898 31.531 1 24.52 164 LEU A N 1
ATOM 1361 C CA . LEU A 1 164 ? -0.597 8.062 32.719 1 24.52 164 LEU A CA 1
ATOM 1362 C C . LEU A 1 164 ? 0.338 8.703 33.75 1 24.52 164 LEU A C 1
ATOM 1364 O O . LEU A 1 164 ? 1.551 8.758 33.531 1 24.52 164 LEU A O 1
ATOM 1368 N N . THR A 1 165 ? 0.082 9.969 34.062 1 20.27 165 THR A N 1
ATOM 1369 C CA . THR A 1 165 ? 0.543 10.156 35.438 1 20.27 165 THR A CA 1
ATOM 1370 C C . THR A 1 165 ? -0.371 9.43 36.406 1 20.27 165 THR A C 1
ATOM 1372 O O . THR A 1 165 ? -1.591 9.414 36.219 1 20.27 165 THR A O 1
ATOM 1375 N N . MET B 1 1 ? -21.578 -0.312 44.062 1 24.81 1 MET B N 1
ATOM 1376 C CA . MET B 1 1 ? -21.938 -0.818 42.719 1 24.81 1 MET B CA 1
ATOM 1377 C C . MET B 1 1 ? -21.031 -0.236 41.656 1 24.81 1 MET B C 1
ATOM 1379 O O . MET B 1 1 ? -21.266 0.872 41.188 1 24.81 1 MET B O 1
ATOM 1383 N N . PHE B 1 2 ? -19.703 -0.348 41.719 1 27.81 2 PHE B N 1
ATOM 1384 C CA . PHE B 1 2 ? -18.531 0.335 41.188 1 27.81 2 PHE B CA 1
ATOM 1385 C C . PHE B 1 2 ? -18.391 0.062 39.688 1 27.81 2 PHE B C 1
ATOM 1387 O O . PHE B 1 2 ? -18.141 -1.071 39.281 1 27.81 2 PHE B O 1
ATOM 1394 N N . LEU B 1 3 ? -19.266 0.652 38.844 1 28.14 3 LEU B N 1
ATOM 1395 C CA . LEU B 1 3 ? -19.406 0.501 37.375 1 28.14 3 LEU B CA 1
ATOM 1396 C C . LEU B 1 3 ? -18.062 0.655 36.688 1 28.14 3 LEU B C 1
ATOM 1398 O O . LEU B 1 3 ? -17.406 1.692 36.812 1 28.14 3 LEU B O 1
ATOM 1402 N N . SER B 1 4 ? -17.25 -0.385 36.688 1 26.14 4 SER B N 1
ATOM 1403 C CA . SER B 1 4 ? -15.93 -0.5 36.062 1 26.14 4 SER B CA 1
ATOM 1404 C C . SER B 1 4 ? -15.969 -0.061 34.594 1 26.14 4 SER B C 1
ATOM 1406 O O . SER B 1 4 ? -16.797 -0.532 33.844 1 26.14 4 SER B O 1
ATOM 1408 N N . SER B 1 5 ? -15.82 1.184 34.344 1 29.16 5 SER B N 1
ATOM 1409 C CA . SER B 1 5 ? -15.805 1.86 33.062 1 29.16 5 SER B CA 1
ATOM 1410 C C . SER B 1 5 ? -15.008 1.063 32.031 1 29.16 5 SER B C 1
ATOM 1412 O O . SER B 1 5 ? -13.891 0.629 32.312 1 29.16 5 SER B O 1
ATOM 1414 N N . PRO B 1 6 ? -15.656 0.26 31.234 1 30.16 6 PRO B N 1
ATOM 1415 C CA . PRO B 1 6 ? -15.023 -0.541 30.188 1 30.16 6 PRO B CA 1
ATOM 1416 C C . PRO B 1 6 ? -13.867 0.183 29.5 1 30.16 6 PRO B C 1
ATOM 1418 O O . PRO B 1 6 ? -13.984 1.364 29.172 1 30.16 6 PRO B O 1
ATOM 1421 N N . LEU B 1 7 ? -12.68 -0.007 30.062 1 28.64 7 LEU B N 1
ATOM 1422 C CA . LEU B 1 7 ? -11.375 0.375 29.531 1 28.64 7 LEU B CA 1
ATOM 1423 C C . LEU B 1 7 ? -11.359 0.269 28 1 28.64 7 LEU B C 1
ATOM 1425 O O . LEU B 1 7 ? -11.664 -0.786 27.453 1 28.64 7 LEU B O 1
ATOM 1429 N N . LEU B 1 8 ? -11.938 1.259 27.438 1 29.91 8 LEU B N 1
ATOM 1430 C CA . LEU B 1 8 ? -11.938 1.453 25.984 1 29.91 8 LEU B CA 1
ATOM 1431 C C . LEU B 1 8 ? -10.68 0.868 25.359 1 29.91 8 LEU B C 1
ATOM 1433 O O . LEU B 1 8 ? -9.562 1.271 25.703 1 29.91 8 LEU B O 1
ATOM 1437 N N . GLY B 1 9 ? -10.516 -0.392 25.297 1 28.56 9 GLY B N 1
ATOM 1438 C CA . GLY B 1 9 ? -9.531 -1.265 24.672 1 28.56 9 GLY B CA 1
ATOM 1439 C C . GLY B 1 9 ? -8.914 -0.67 23.422 1 28.56 9 GLY B C 1
ATOM 1440 O O . GLY B 1 9 ? -9.219 -1.107 22.312 1 28.56 9 GLY B O 1
ATOM 1441 N N . TRP B 1 10 ? -9.023 0.619 23.297 1 27.84 10 TRP B N 1
ATOM 1442 C CA . TRP B 1 10 ? -8.203 1.122 22.203 1 27.84 10 TRP B CA 1
ATOM 1443 C C . TRP B 1 10 ? -6.801 0.52 22.25 1 27.84 10 TRP B C 1
ATOM 1445 O O . TRP B 1 10 ? -6.098 0.649 23.266 1 27.84 10 TRP B O 1
ATOM 1455 N N . ARG B 1 11 ? -6.578 -0.677 22.062 1 33.19 11 ARG B N 1
ATOM 1456 C CA . ARG B 1 11 ? -5.215 -1.177 21.906 1 33.19 11 ARG B CA 1
ATOM 1457 C C . ARG B 1 11 ? -4.281 -0.082 21.406 1 33.19 11 ARG B C 1
ATOM 1459 O O . ARG B 1 11 ? -4.52 0.506 20.344 1 33.19 11 ARG B O 1
ATOM 1466 N N . GLN B 1 12 ? -3.773 0.746 22.266 1 31.16 12 GLN B N 1
ATOM 1467 C CA . GLN B 1 12 ? -2.711 1.73 22.094 1 31.16 12 GLN B CA 1
ATOM 1468 C C . GLN B 1 12 ? -1.689 1.262 21.047 1 31.16 12 GLN B C 1
ATOM 1470 O O . GLN B 1 12 ? -1.12 0.176 21.188 1 31.16 12 GLN B O 1
ATOM 1475 N N . ARG B 1 13 ? -1.924 1.381 19.891 1 35.91 13 ARG B N 1
ATOM 1476 C CA . ARG B 1 13 ? -0.842 1.093 18.953 1 35.91 13 ARG B CA 1
ATOM 1477 C C . ARG B 1 13 ? 0.496 1.588 19.484 1 35.91 13 ARG B C 1
ATOM 1479 O O . ARG B 1 13 ? 0.619 2.748 19.891 1 35.91 13 ARG B O 1
ATOM 1486 N N . GLY B 1 14 ? 1.149 0.904 20.375 1 34.25 14 GLY B N 1
ATOM 1487 C CA . GLY B 1 14 ? 2.41 1.266 21 1 34.25 14 GLY B CA 1
ATOM 1488 C C . GLY B 1 14 ? 3.379 1.94 20.047 1 34.25 14 GLY B C 1
ATOM 1489 O O . GLY B 1 14 ? 3.195 1.895 18.828 1 34.25 14 GLY B O 1
ATOM 1490 N N . TRP B 1 15 ? 4.293 2.773 20.672 1 36.62 15 TRP B N 1
ATOM 1491 C CA . TRP B 1 15 ? 5.371 3.488 20 1 36.62 15 TRP B CA 1
ATOM 1492 C C . TRP B 1 15 ? 6.035 2.607 18.938 1 36.62 15 TRP B C 1
ATOM 1494 O O . TRP B 1 15 ? 6.453 3.094 17.891 1 36.62 15 TRP B O 1
ATOM 1504 N N . ARG B 1 16 ? 6.199 1.446 19.297 1 38.44 16 ARG B N 1
ATOM 1505 C CA . ARG B 1 16 ? 6.871 0.504 18.406 1 38.44 16 ARG B CA 1
ATOM 1506 C C . ARG B 1 16 ? 6.07 0.296 17.125 1 38.44 16 ARG B C 1
ATOM 1508 O O . ARG B 1 16 ? 6.645 0.173 16.047 1 38.44 16 ARG B O 1
ATOM 1515 N N . TRP B 1 17 ? 4.773 0.073 17.406 1 38.31 17 TRP B N 1
ATOM 1516 C CA . TRP B 1 17 ? 3.943 -0.095 16.219 1 38.31 17 TRP B CA 1
ATOM 1517 C C . TRP B 1 17 ? 4.051 1.12 15.297 1 38.31 17 TRP B C 1
ATOM 1519 O O . TRP B 1 17 ? 4.199 0.978 14.078 1 38.31 17 TRP B O 1
ATOM 1529 N N . GLU B 1 18 ? 3.916 2.262 15.883 1 39.53 18 GLU B N 1
ATOM 1530 C CA . GLU B 1 18 ? 4.125 3.482 15.109 1 39.53 18 GLU B CA 1
ATOM 1531 C C . GLU B 1 18 ? 5.527 3.52 14.508 1 39.53 18 GLU B C 1
ATOM 1533 O O . GLU B 1 18 ? 5.699 3.918 13.352 1 39.53 18 GLU B O 1
ATOM 1538 N N . ALA B 1 19 ? 6.383 3.209 15.391 1 39.97 19 ALA B N 1
ATOM 1539 C CA . ALA B 1 19 ? 7.758 3.131 14.898 1 39.97 19 ALA B CA 1
ATOM 1540 C C . ALA B 1 19 ? 7.875 2.123 13.758 1 39.97 19 ALA B C 1
ATOM 1542 O O . ALA B 1 19 ? 8.617 2.346 12.805 1 39.97 19 ALA B O 1
ATOM 1543 N N . LEU B 1 20 ? 7.32 1.105 13.992 1 39.81 20 LEU B N 1
ATOM 1544 C CA . LEU B 1 20 ? 7.387 0.074 12.969 1 39.81 20 LEU B CA 1
ATOM 1545 C C . LEU B 1 20 ? 6.59 0.487 11.727 1 39.81 20 LEU B C 1
ATOM 1547 O O . LEU B 1 20 ? 6.867 0.018 10.625 1 39.81 20 LEU B O 1
ATOM 1551 N N . GLN B 1 21 ? 5.547 1.124 12.047 1 41.44 21 GLN B N 1
ATOM 1552 C CA . GLN B 1 21 ? 4.863 1.704 10.898 1 41.44 21 GLN B CA 1
ATOM 1553 C C . GLN B 1 21 ? 5.766 2.693 10.164 1 41.44 21 GLN B C 1
ATOM 1555 O O . GLN B 1 21 ? 5.496 3.053 9.016 1 41.44 21 GLN B O 1
ATOM 1560 N N . ARG B 1 22 ? 6.625 3.236 10.984 1 38.94 22 ARG B N 1
ATOM 1561 C CA . ARG B 1 22 ? 7.582 4.207 10.469 1 38.94 22 ARG B CA 1
ATOM 1562 C C . ARG B 1 22 ? 8.273 3.678 9.219 1 38.94 22 ARG B C 1
ATOM 1564 O O . ARG B 1 22 ? 8.75 4.457 8.383 1 38.94 22 ARG B O 1
ATOM 1571 N N . GLY B 1 23 ? 8.43 2.482 9.242 1 42.06 23 GLY B N 1
ATOM 1572 C CA . GLY B 1 23 ? 9.07 2.043 8.016 1 42.06 23 GLY B CA 1
ATOM 1573 C C . GLY B 1 23 ? 8.266 2.361 6.773 1 42.06 23 GLY B C 1
ATOM 1574 O O . GLY B 1 23 ? 8.836 2.607 5.707 1 42.06 23 GLY B O 1
ATOM 1575 N N . ARG B 1 24 ? 6.938 2.213 6.879 1 48.53 24 ARG B N 1
ATOM 1576 C CA . ARG B 1 24 ? 6.133 2.623 5.734 1 48.53 24 ARG B CA 1
ATOM 1577 C C . ARG B 1 24 ? 5.648 4.062 5.891 1 48.53 24 ARG B C 1
ATOM 1579 O O . ARG B 1 24 ? 4.645 4.312 6.562 1 48.53 24 ARG B O 1
ATOM 1586 N N . ARG B 1 25 ? 6.516 5 5.859 1 58.53 25 ARG B N 1
ATOM 1587 C CA . ARG B 1 25 ? 6.129 6.391 6.051 1 58.53 25 ARG B CA 1
ATOM 1588 C C . ARG B 1 25 ? 5.047 6.801 5.055 1 58.53 25 ARG B C 1
ATOM 1590 O O . ARG B 1 25 ? 5.344 7.09 3.893 1 58.53 25 ARG B O 1
ATOM 1597 N N . ARG B 1 26 ? 3.787 6.512 5.504 1 69.81 26 ARG B N 1
ATOM 1598 C CA . ARG B 1 26 ? 2.664 6.961 4.688 1 69.81 26 ARG B CA 1
ATOM 1599 C C . ARG B 1 26 ? 2.475 8.469 4.801 1 69.81 26 ARG B C 1
ATOM 1601 O O . ARG B 1 26 ? 2.65 9.047 5.879 1 69.81 26 ARG B O 1
ATOM 1608 N N . TRP B 1 27 ? 2.215 9.023 3.641 1 78.94 27 TRP B N 1
ATOM 1609 C CA . TRP B 1 27 ? 1.979 10.461 3.594 1 78.94 27 TRP B CA 1
ATOM 1610 C C . TRP B 1 27 ? 0.652 10.82 4.254 1 78.94 27 TRP B C 1
ATOM 1612 O O . TRP B 1 27 ? 0.577 11.766 5.035 1 78.94 27 TRP B O 1
ATOM 1622 N N . VAL B 1 28 ? -0.315 9.977 3.906 1 86.56 28 VAL B N 1
ATOM 1623 C CA . VAL B 1 28 ? -1.635 10.164 4.5 1 86.56 28 VAL B CA 1
ATOM 1624 C C . VAL B 1 28 ? -1.901 9.07 5.531 1 86.56 28 VAL B C 1
ATOM 1626 O O . VAL B 1 28 ? -1.667 7.887 5.266 1 86.56 28 VAL B O 1
ATOM 1629 N N . HIS B 1 29 ? -2.312 9.547 6.668 1 84.25 29 HIS B N 1
ATOM 1630 C CA . HIS B 1 29 ? -2.672 8.625 7.738 1 84.25 29 HIS B CA 1
ATOM 1631 C C . HIS B 1 29 ? -4.184 8.492 7.871 1 84.25 29 HIS B C 1
ATOM 1633 O O . HIS B 1 29 ? -4.926 9.422 7.543 1 84.25 29 HIS B O 1
ATOM 1639 N N . ILE B 1 30 ? -4.539 7.305 8.242 1 86.38 30 ILE B N 1
ATOM 1640 C CA . ILE B 1 30 ? -5.953 7.031 8.453 1 86.38 30 ILE B CA 1
ATOM 1641 C C . ILE B 1 30 ? -6.164 6.422 9.836 1 86.38 30 ILE B C 1
ATOM 1643 O O . ILE B 1 30 ? -5.418 5.531 10.25 1 86.38 30 ILE B O 1
ATOM 1647 N N . GLU B 1 31 ? -7.055 7.004 10.617 1 79.25 31 GLU B N 1
ATOM 1648 C CA . GLU B 1 31 ? -7.488 6.305 11.828 1 79.25 31 GLU B CA 1
ATOM 1649 C C . GLU B 1 31 ? -8.336 5.086 11.484 1 79.25 31 GLU B C 1
ATOM 1651 O O . GLU B 1 31 ? -9.508 5.219 11.125 1 79.25 31 GLU B O 1
ATOM 1656 N N . TYR B 1 32 ? -7.691 3.979 11.633 1 74.44 32 TYR B N 1
ATOM 1657 C CA . TYR B 1 32 ? -8.344 2.762 11.164 1 74.44 32 TYR B CA 1
ATOM 1658 C C . TYR B 1 32 ? -8.953 1.987 12.328 1 74.44 32 TYR B C 1
ATOM 1660 O O . TYR B 1 32 ? -8.328 1.829 13.375 1 74.44 32 TYR B O 1
ATOM 1668 N N . PRO B 1 33 ? -10.211 1.485 12.125 1 78.75 33 PRO B N 1
ATOM 1669 C CA . PRO B 1 33 ? -11.047 1.604 10.938 1 78.75 33 PRO B CA 1
ATOM 1670 C C . PRO B 1 33 ? -11.734 2.963 10.828 1 78.75 33 PRO B C 1
ATOM 1672 O O . PRO B 1 33 ? -12.117 3.545 11.844 1 78.75 33 PRO B O 1
ATOM 1675 N N . PRO B 1 34 ? -11.805 3.406 9.531 1 80.5 34 PRO B N 1
ATOM 1676 C CA . PRO B 1 34 ? -12.383 4.746 9.383 1 80.5 34 PRO B CA 1
ATOM 1677 C C . PRO B 1 34 ? -13.883 4.781 9.664 1 80.5 34 PRO B C 1
ATOM 1679 O O . PRO B 1 34 ? -14.625 3.924 9.18 1 80.5 34 PRO B O 1
ATOM 1682 N N . ARG B 1 35 ? -14.242 5.73 10.43 1 74.5 35 ARG B N 1
ATOM 1683 C CA . ARG B 1 35 ? -15.648 5.898 10.789 1 74.5 35 ARG B CA 1
ATOM 1684 C C . ARG B 1 35 ? -16.438 6.512 9.633 1 74.5 35 ARG B C 1
ATOM 1686 O O . ARG B 1 35 ? -17.562 6.098 9.359 1 74.5 35 ARG B O 1
ATOM 1693 N N . LYS B 1 36 ? -15.938 7.426 9.055 1 81.44 36 LYS B N 1
ATOM 1694 C CA . LYS B 1 36 ? -16.547 8.102 7.91 1 81.44 36 LYS B CA 1
ATOM 1695 C C . LYS B 1 36 ? -15.875 7.688 6.605 1 81.44 36 LYS B C 1
ATOM 1697 O O . LYS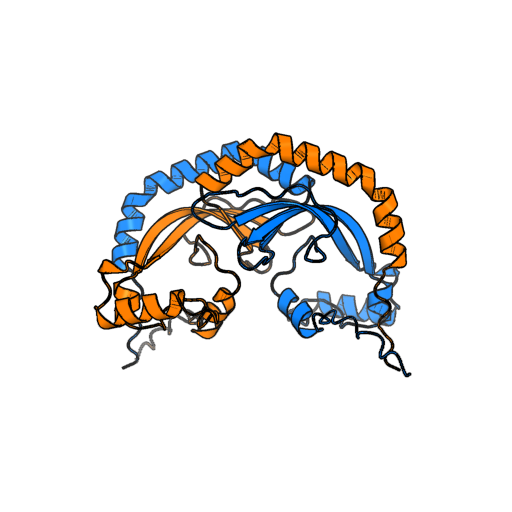 B 1 36 ? -14.695 7.988 6.387 1 81.44 36 LYS B O 1
ATOM 1702 N N . ARG B 1 37 ? -16.656 6.926 5.934 1 89.69 37 ARG B N 1
ATOM 1703 C CA . ARG B 1 37 ? -16.109 6.465 4.66 1 89.69 37 ARG B CA 1
ATOM 1704 C C . ARG B 1 37 ? -17.219 6.234 3.641 1 89.69 37 ARG B C 1
ATOM 1706 O O . ARG B 1 37 ? -18.406 6.18 4 1 89.69 37 ARG B O 1
ATOM 1713 N N . SER B 1 38 ? -16.812 6.121 2.422 1 93.25 38 SER B N 1
ATOM 1714 C CA . SER B 1 38 ? -17.719 5.707 1.353 1 93.25 38 SER B CA 1
ATOM 1715 C C . SER B 1 38 ? -18 4.207 1.417 1 93.25 38 SER B C 1
ATOM 1717 O O . SER B 1 38 ? -17.328 3.477 2.148 1 93.25 38 SER B O 1
ATOM 1719 N N . PRO B 1 39 ? -19.016 3.732 0.773 1 91.75 39 PRO B N 1
ATOM 1720 C CA . PRO B 1 39 ? -19.234 2.285 0.702 1 91.75 39 PRO B CA 1
ATOM 1721 C C . PRO B 1 39 ? -18 1.525 0.205 1 91.75 39 PRO B C 1
ATOM 1723 O O . PRO B 1 39 ? -17.281 2.014 -0.668 1 91.75 39 PRO B O 1
ATOM 1726 N N . LEU B 1 40 ? -17.859 0.409 0.754 1 90.62 40 LEU B N 1
ATOM 1727 C CA . LEU B 1 40 ? -16.734 -0.443 0.378 1 90.62 40 LEU B CA 1
ATOM 1728 C C . LEU B 1 40 ? -16.984 -1.087 -0.983 1 90.62 40 LEU B C 1
ATOM 1730 O O . LEU B 1 40 ? -18.094 -1.523 -1.282 1 90.62 40 LEU B O 1
ATOM 1734 N N . LYS B 1 41 ? -15.914 -1.1 -1.761 1 91.75 41 LYS B N 1
ATOM 1735 C CA . LYS B 1 41 ? -15.953 -1.812 -3.033 1 91.75 41 LYS B CA 1
ATOM 1736 C C . LYS B 1 41 ? -14.766 -2.762 -3.166 1 91.75 41 LYS B C 1
ATOM 1738 O O . LYS B 1 41 ? -13.656 -2.443 -2.729 1 91.75 41 LYS B O 1
ATOM 1743 N N . LYS B 1 42 ? -15.07 -3.926 -3.76 1 88.56 42 LYS B N 1
ATOM 1744 C CA . LYS B 1 42 ? -13.992 -4.855 -4.078 1 88.56 42 LYS B CA 1
ATOM 1745 C C . LYS B 1 42 ? -13.359 -4.527 -5.43 1 88.56 42 LYS B C 1
ATOM 1747 O O . LYS B 1 42 ? -14.07 -4.297 -6.41 1 88.56 42 LYS B O 1
ATOM 1752 N N . LEU B 1 43 ? -12.047 -4.461 -5.426 1 88.56 43 LEU B N 1
ATOM 1753 C CA . LEU B 1 43 ? -11.367 -4.164 -6.684 1 88.56 43 LEU B CA 1
ATOM 1754 C C . LEU B 1 43 ? -11.336 -5.387 -7.59 1 88.56 43 LEU B C 1
ATOM 1756 O O . LEU B 1 43 ? -11.227 -5.258 -8.812 1 88.56 43 LEU B O 1
ATOM 1760 N N . HIS B 1 44 ? -11.32 -6.551 -6.961 1 81.69 44 HIS B N 1
ATOM 1761 C CA . HIS B 1 44 ? -11.289 -7.793 -7.727 1 81.69 44 HIS B CA 1
ATOM 1762 C C . HIS B 1 44 ? -11.953 -8.93 -6.957 1 81.69 44 HIS B C 1
ATOM 1764 O O . HIS B 1 44 ? -11.867 -8.984 -5.727 1 81.69 44 HIS B O 1
ATOM 1770 N N . ASP B 1 45 ? -12.469 -9.805 -7.625 1 75.5 45 ASP B N 1
ATOM 1771 C CA . ASP B 1 45 ? -13.242 -10.875 -7.012 1 75.5 45 ASP B CA 1
ATOM 1772 C C . ASP B 1 45 ? -12.328 -11.93 -6.395 1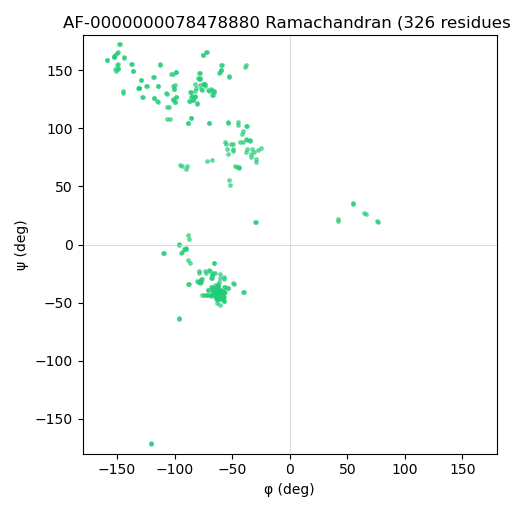 75.5 45 ASP B C 1
ATOM 1774 O O . ASP B 1 45 ? -12.68 -12.555 -5.395 1 75.5 45 ASP B O 1
ATOM 1778 N N . SER B 1 46 ? -11.211 -12.078 -7.062 1 69.06 46 SER B N 1
ATOM 1779 C CA . SER B 1 46 ? -10.359 -13.195 -6.668 1 69.06 46 SER B CA 1
ATOM 1780 C C . SER B 1 46 ? -9.555 -12.867 -5.414 1 69.06 46 SER B C 1
ATOM 1782 O O . SER B 1 46 ? -9.062 -13.766 -4.73 1 69.06 46 SER B O 1
ATOM 1784 N N . HIS B 1 47 ? -9.391 -11.594 -5.211 1 67.75 47 HIS B N 1
ATOM 1785 C CA . HIS B 1 47 ? -8.656 -11.258 -3.996 1 67.75 47 HIS B CA 1
ATOM 1786 C C . HIS B 1 47 ? -9.297 -10.078 -3.273 1 67.75 47 HIS B C 1
ATOM 1788 O O . HIS B 1 47 ? -10.094 -9.344 -3.863 1 67.75 47 HIS B O 1
ATOM 1794 N N . ASP B 1 48 ? -8.977 -10.141 -1.995 1 74.75 48 ASP B N 1
ATOM 1795 C CA . ASP B 1 48 ? -9.742 -9.312 -1.075 1 74.75 48 ASP B CA 1
ATOM 1796 C C . ASP B 1 48 ? -9.094 -7.938 -0.905 1 74.75 48 ASP B C 1
ATOM 1798 O O . ASP B 1 48 ? -8.602 -7.605 0.175 1 74.75 48 ASP B O 1
ATOM 1802 N N . LYS B 1 49 ? -9.094 -7.203 -2.008 1 86.88 49 LYS B N 1
ATOM 1803 C CA . LYS B 1 49 ? -8.68 -5.805 -1.899 1 86.88 49 LYS B CA 1
ATOM 1804 C C . LYS B 1 49 ? -9.883 -4.871 -1.979 1 86.88 49 LYS B C 1
ATOM 1806 O O . LYS B 1 49 ? -10.594 -4.844 -2.986 1 86.88 49 LYS B O 1
ATOM 1811 N N . LEU B 1 50 ? -10.016 -4.203 -0.943 1 90.38 50 LEU B N 1
ATOM 1812 C CA . LEU B 1 50 ? -11.125 -3.258 -0.833 1 90.38 50 LEU B CA 1
ATOM 1813 C C . LEU B 1 50 ? -10.664 -1.84 -1.147 1 90.38 50 LEU B C 1
ATOM 1815 O O . LEU B 1 50 ? -9.5 -1.492 -0.906 1 90.38 50 LEU B O 1
ATOM 1819 N N . VAL B 1 51 ? -11.609 -1.072 -1.721 1 94.19 51 VAL B N 1
ATOM 1820 C CA . VAL B 1 51 ? -11.336 0.327 -2.029 1 94.19 51 VAL B CA 1
ATOM 1821 C C . VAL B 1 51 ? -12.469 1.205 -1.509 1 94.19 51 VAL B C 1
ATOM 1823 O O . VAL B 1 51 ? -13.648 0.847 -1.629 1 94.19 51 VAL B O 1
ATOM 1826 N N . PHE B 1 52 ? -12.117 2.303 -0.861 1 95.38 52 PHE B N 1
ATOM 1827 C CA . PHE B 1 52 ? -13.102 3.258 -0.356 1 95.38 52 PHE B CA 1
ATOM 1828 C C . PHE B 1 52 ? -12.461 4.625 -0.138 1 95.38 52 PHE B C 1
ATOM 1830 O O . PHE B 1 52 ? -11.234 4.738 -0.062 1 95.38 52 PHE B O 1
ATOM 1837 N N . VAL B 1 53 ? -13.242 5.629 -0.109 1 96.75 53 VAL B N 1
ATOM 1838 C CA . VAL B 1 53 ? -12.805 6.977 0.224 1 96.75 53 VAL B CA 1
ATOM 1839 C C . VAL B 1 53 ? -13.164 7.297 1.672 1 96.75 53 VAL B C 1
ATOM 1841 O O . VAL B 1 53 ? -14.266 6.977 2.129 1 96.75 53 VAL B O 1
ATOM 1844 N N . CYS B 1 54 ? -12.203 7.859 2.365 1 95.19 54 CYS B N 1
ATOM 1845 C CA . CYS B 1 54 ? -12.438 8.211 3.762 1 95.19 54 CYS B CA 1
ATOM 1846 C C . CYS B 1 54 ? -11.648 9.453 4.152 1 95.19 54 CYS B C 1
ATOM 1848 O O . CYS B 1 54 ? -10.922 10.016 3.334 1 95.19 54 CYS B O 1
ATOM 1850 N N . GLN B 1 55 ? -11.961 9.867 5.332 1 91.69 55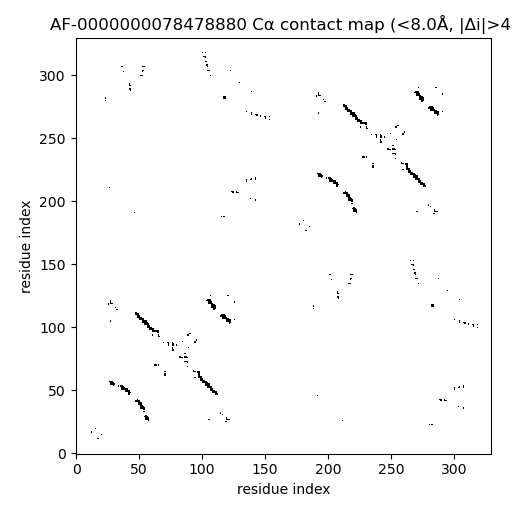 GLN B N 1
ATOM 1851 C CA . GLN B 1 55 ? -11.18 10.984 5.848 1 91.69 55 GLN B CA 1
ATOM 1852 C C . GLN B 1 55 ? -9.852 10.5 6.438 1 91.69 55 GLN B C 1
ATOM 1854 O O . GLN B 1 55 ? -9.828 9.539 7.211 1 91.69 55 GLN B O 1
ATOM 1859 N N . GLY B 1 56 ? -8.828 11.117 5.945 1 90.56 56 GLY B N 1
ATOM 1860 C CA . GLY B 1 56 ? -7.504 10.93 6.52 1 90.56 56 GLY B CA 1
ATOM 1861 C C . GLY B 1 56 ? -6.887 12.219 7.027 1 90.56 56 GLY B C 1
ATOM 1862 O O . GLY B 1 56 ? -7.59 13.211 7.23 1 90.56 56 GLY B O 1
ATOM 1863 N N . TYR B 1 57 ? -5.605 12.078 7.395 1 87.62 57 TYR B N 1
ATOM 1864 C CA . TYR B 1 57 ? -4.934 13.289 7.852 1 87.62 57 TYR B CA 1
ATOM 1865 C C . TYR B 1 57 ? -3.445 13.242 7.523 1 87.62 57 TYR B C 1
ATOM 1867 O O . TYR B 1 57 ? -2.879 12.164 7.32 1 87.62 57 TYR B O 1
ATOM 1875 N N . ILE B 1 58 ? -2.912 14.398 7.422 1 86.12 58 ILE B N 1
ATOM 1876 C CA . ILE B 1 58 ? -1.479 14.594 7.234 1 86.12 58 ILE B CA 1
ATOM 1877 C C . ILE B 1 58 ? -0.906 15.375 8.414 1 86.12 58 ILE B C 1
ATOM 1879 O O . ILE B 1 58 ? -1.426 16.438 8.781 1 86.12 58 ILE B O 1
ATOM 1883 N N . ASP B 1 59 ? 0.106 14.797 8.992 1 81.06 59 ASP B N 1
ATOM 1884 C CA . ASP B 1 59 ? 0.816 15.477 10.07 1 81.06 59 ASP B CA 1
ATOM 1885 C C . ASP B 1 59 ? 2.119 16.094 9.562 1 81.06 59 ASP B C 1
ATOM 1887 O O . ASP B 1 59 ? 2.941 15.406 8.953 1 81.06 59 ASP B O 1
ATOM 1891 N N . ARG B 1 60 ? 2.211 17.359 9.82 1 83.12 60 ARG B N 1
ATOM 1892 C CA . ARG B 1 60 ? 3.436 18.062 9.445 1 83.12 60 ARG B CA 1
ATOM 1893 C C . ARG B 1 60 ? 4.051 18.766 10.648 1 83.12 60 ARG B C 1
ATOM 1895 O O . ARG B 1 60 ? 3.336 19.359 11.453 1 83.12 60 ARG B O 1
ATOM 1902 N N . LEU B 1 61 ? 5.324 18.578 10.656 1 86.06 61 LEU B N 1
ATOM 1903 C CA . LEU B 1 61 ? 6.035 19.281 11.711 1 86.06 61 LEU B CA 1
ATOM 1904 C C . LEU B 1 61 ? 6.262 20.734 11.336 1 86.06 61 LEU B C 1
ATOM 1906 O O . LEU B 1 61 ? 6.852 21.031 10.289 1 86.06 61 LEU B O 1
ATOM 1910 N N . SER B 1 62 ? 5.754 21.609 12.148 1 89.81 62 SER B N 1
ATOM 1911 C CA . SER B 1 62 ? 6.074 23.016 12.016 1 89.81 62 SER B CA 1
ATOM 1912 C C . SER B 1 62 ? 7.324 23.391 12.805 1 89.81 62 SER B C 1
ATOM 1914 O O . SER B 1 62 ? 7.254 23.625 14.008 1 89.81 62 SER B O 1
ATOM 1916 N N . VAL B 1 63 ? 8.32 23.562 12.109 1 91.62 63 VAL B N 1
ATOM 1917 C CA . VAL B 1 63 ? 9.625 23.75 12.734 1 91.62 63 VAL B CA 1
ATOM 1918 C C . VAL B 1 63 ? 9.625 25.047 13.539 1 91.62 63 VAL B C 1
ATOM 1920 O O . VAL B 1 63 ? 10.219 25.109 14.625 1 91.62 63 VAL B O 1
ATOM 1923 N N . ASP B 1 64 ? 8.945 26.016 13.062 1 93.62 64 ASP B N 1
ATOM 1924 C CA . ASP B 1 64 ? 8.906 27.328 13.695 1 93.62 64 ASP B CA 1
ATOM 1925 C C . ASP B 1 64 ? 8.219 27.266 15.062 1 93.62 64 ASP B C 1
ATOM 1927 O O . ASP B 1 64 ? 8.375 28.156 15.891 1 93.62 64 ASP B O 1
ATOM 1931 N N . LYS B 1 65 ? 7.496 26.141 15.281 1 92.88 65 LYS B N 1
ATOM 1932 C CA . LYS B 1 65 ? 6.773 26 16.547 1 92.88 65 LYS B CA 1
ATOM 1933 C C . LYS B 1 65 ? 7.605 25.234 17.562 1 92.88 65 LYS B C 1
ATOM 1935 O O . LYS B 1 65 ? 7.223 25.125 18.734 1 92.88 65 LYS B O 1
ATOM 1940 N N . LEU B 1 66 ? 8.68 24.734 17.156 1 93.81 66 LEU B N 1
ATOM 1941 C CA . LEU B 1 66 ? 9.578 24.031 18.062 1 93.81 66 LEU B CA 1
ATOM 1942 C C . LEU B 1 66 ? 10.391 25.031 18.906 1 93.81 66 LEU B C 1
ATOM 1944 O O . LEU B 1 66 ? 10.742 26.109 18.422 1 93.81 66 LEU B O 1
ATOM 1948 N N . PRO B 1 67 ? 10.656 24.531 20.125 1 95.56 67 PRO B N 1
ATOM 1949 C CA . PRO B 1 67 ? 11.641 25.312 20.875 1 95.56 67 PRO B CA 1
ATOM 1950 C C . PRO B 1 67 ? 12.992 25.406 20.156 1 95.56 67 PRO B C 1
ATOM 1952 O O . PRO B 1 67 ? 13.367 24.5 19.422 1 95.56 67 PRO B O 1
ATOM 1955 N N . PRO B 1 68 ? 13.672 26.5 20.391 1 95 68 PRO B N 1
ATOM 1956 C CA . PRO B 1 68 ? 14.93 26.734 19.672 1 95 68 PRO B CA 1
ATOM 1957 C C . PRO B 1 68 ? 15.906 25.578 19.812 1 95 68 PRO B C 1
ATOM 1959 O O . PRO B 1 68 ? 16.594 25.234 18.844 1 95 68 PRO B O 1
ATOM 1962 N N . ALA B 1 69 ? 15.922 25.031 20.922 1 95 69 ALA B N 1
ATOM 1963 C CA . ALA B 1 69 ? 16.859 23.938 21.156 1 95 69 ALA B CA 1
ATOM 1964 C C . ALA B 1 69 ? 16.547 22.766 20.234 1 95 69 ALA B C 1
ATOM 1966 O O . ALA B 1 69 ? 17.453 22.125 19.688 1 95 69 ALA B O 1
ATOM 1967 N N . LEU B 1 70 ? 15.305 22.547 20.047 1 94 70 LEU B N 1
ATOM 1968 C CA . LEU B 1 70 ? 14.891 21.422 19.203 1 94 70 LEU B CA 1
ATOM 1969 C C . LEU B 1 70 ? 15.062 21.75 17.734 1 94 70 LEU B C 1
ATOM 1971 O O . LEU B 1 70 ? 15.344 20.859 16.922 1 94 70 LEU B O 1
ATOM 1975 N N . GLN B 1 71 ? 14.891 22.984 17.391 1 94.56 71 GLN B N 1
ATOM 1976 C CA . GLN B 1 71 ? 15.164 23.391 16.016 1 94.56 71 GLN B CA 1
ATOM 1977 C C . GLN B 1 71 ? 16.609 23.125 15.641 1 94.56 71 GLN B C 1
ATOM 1979 O O . GLN B 1 71 ? 16.891 22.594 14.562 1 94.56 71 GLN B O 1
ATOM 1984 N N . GLN B 1 72 ? 17.438 23.484 16.578 1 93.56 72 GLN B N 1
ATOM 1985 C CA . GLN B 1 72 ? 18.859 23.266 16.344 1 93.56 72 GLN B CA 1
ATOM 1986 C C . GLN B 1 72 ? 19.172 21.781 16.234 1 93.56 72 GLN B C 1
ATOM 1988 O O . GLN B 1 72 ? 19.938 21.359 15.359 1 93.56 72 GLN B O 1
ATOM 1993 N N . ARG B 1 73 ? 18.625 21.094 17.094 1 91.44 73 ARG B N 1
ATOM 1994 C CA . ARG B 1 73 ? 18.844 19.656 17.062 1 91.44 73 ARG B CA 1
ATOM 1995 C C . ARG B 1 73 ? 18.375 19.047 15.75 1 91.44 73 ARG B C 1
ATOM 1997 O O . ARG B 1 73 ? 19.031 18.172 15.195 1 91.44 73 ARG B O 1
ATOM 2004 N N . LEU B 1 74 ? 17.188 19.438 15.297 1 90.94 74 LEU B N 1
ATOM 2005 C CA . LEU B 1 74 ? 16.641 18.953 14.031 1 90.94 74 LEU B CA 1
ATOM 2006 C C . LEU B 1 74 ? 17.594 19.266 12.883 1 90.94 74 LEU B C 1
ATOM 2008 O O . LEU B 1 74 ? 17.828 18.406 12.023 1 90.94 74 LEU B O 1
ATOM 2012 N N . LYS B 1 75 ? 18.094 20.453 12.875 1 89.81 75 LYS B N 1
ATOM 2013 C CA . LYS B 1 75 ? 19.062 20.844 11.844 1 89.81 75 LYS B CA 1
ATOM 2014 C C . LYS B 1 75 ? 20.281 19.938 11.844 1 89.81 75 LYS B C 1
ATOM 2016 O O . LYS B 1 75 ? 20.766 19.531 10.789 1 89.81 75 LYS B O 1
ATOM 2021 N N . GLU B 1 76 ? 20.719 19.594 13.008 1 88.19 76 GLU B N 1
ATOM 2022 C CA . GLU B 1 76 ? 21.875 18.719 13.148 1 88.19 76 GLU B CA 1
ATOM 2023 C C . GLU B 1 76 ? 21.562 17.312 12.656 1 88.19 76 GLU B C 1
ATOM 2025 O O . GLU B 1 76 ? 22.391 16.688 11.992 1 88.19 76 GLU B O 1
ATOM 2030 N N . LEU B 1 77 ? 20.438 16.906 13.039 1 83.81 77 LEU B N 1
ATOM 2031 C CA . LEU B 1 77 ? 20.031 15.57 12.625 1 83.81 77 LEU B CA 1
ATOM 2032 C C . LEU B 1 77 ? 19.953 15.484 11.102 1 83.81 77 LEU B C 1
ATOM 2034 O O . LEU B 1 77 ? 20.391 14.492 10.516 1 83.81 77 LEU B O 1
ATOM 2038 N N . ARG B 1 78 ? 19.406 16.469 10.469 1 83.25 78 ARG B N 1
ATOM 2039 C CA . ARG B 1 78 ? 19.203 16.469 9.023 1 83.25 78 ARG B CA 1
ATOM 2040 C C . ARG B 1 78 ? 20.516 16.672 8.281 1 83.25 78 ARG B C 1
ATOM 2042 O O . ARG B 1 78 ? 20.656 16.25 7.129 1 83.25 78 ARG B O 1
ATOM 2049 N N . ALA B 1 79 ? 21.422 17.25 8.992 1 83.12 79 ALA B N 1
ATOM 2050 C CA . ALA B 1 79 ? 22.719 17.5 8.383 1 83.12 79 ALA B CA 1
ATOM 2051 C C . ALA B 1 79 ? 23.656 16.312 8.578 1 83.12 79 ALA B C 1
ATOM 2053 O O . ALA B 1 79 ? 24.703 16.219 7.926 1 83.12 79 ALA B O 1
ATOM 2054 N N . SER B 1 80 ? 23.234 15.492 9.438 1 78.94 80 SER B N 1
ATOM 2055 C CA . SER B 1 80 ? 24.094 14.352 9.734 1 78.94 80 SER B CA 1
ATOM 2056 C C . SER B 1 80 ? 24.188 13.398 8.547 1 78.94 80 SER B C 1
ATOM 2058 O O . SER B 1 80 ? 23.172 13.086 7.918 1 78.94 80 SER B O 1
ATOM 2060 N N . PRO B 1 81 ? 25.328 12.992 8.227 1 75.38 81 PRO B N 1
ATOM 2061 C CA . PRO B 1 81 ? 25.5 12.039 7.133 1 75.38 81 PRO B CA 1
ATOM 2062 C C . PRO B 1 81 ? 24.938 10.656 7.461 1 75.38 81 PRO B C 1
ATOM 2064 O O . PRO B 1 81 ? 24.656 9.875 6.555 1 75.38 81 PRO B O 1
ATOM 2067 N N . VAL B 1 82 ? 24.984 10.398 8.781 1 67.25 82 VAL B N 1
ATOM 2068 C CA . VAL B 1 82 ? 24.391 9.133 9.227 1 67.25 82 VAL B CA 1
ATOM 2069 C C . VAL B 1 82 ? 22.891 9.312 9.461 1 67.25 82 VAL B C 1
ATOM 2071 O O . VAL B 1 82 ? 22.484 10.234 10.164 1 67.25 82 VAL B O 1
ATOM 2074 N N . PRO B 1 83 ? 22.172 8.727 8.57 1 59.53 83 PRO B N 1
ATOM 2075 C CA . PRO B 1 83 ? 20.734 8.898 8.773 1 59.53 83 PRO B CA 1
ATOM 2076 C C . PRO B 1 83 ? 20.281 8.469 10.172 1 59.53 83 PRO B C 1
ATOM 2078 O O . PRO B 1 83 ? 19.938 7.305 10.383 1 59.53 83 PRO B O 1
ATOM 2081 N N . LEU B 1 84 ? 20.438 9.344 11.133 1 56.06 84 LEU B N 1
ATOM 2082 C CA . LEU B 1 84 ? 19.984 9.078 12.484 1 56.06 84 LEU B CA 1
ATOM 2083 C C . LEU B 1 84 ? 18.484 9.367 12.617 1 56.06 84 LEU B C 1
ATOM 2085 O O . LEU B 1 84 ? 18.016 10.406 12.156 1 56.06 84 LEU B O 1
ATOM 2089 N N . TYR B 1 85 ? 17.766 8.578 13.266 1 55.44 85 TYR B N 1
ATOM 2090 C CA . TYR B 1 85 ? 16.328 8.688 13.508 1 55.44 85 TYR B CA 1
ATOM 2091 C C . TYR B 1 85 ? 15.602 9.133 12.25 1 55.44 85 TYR B C 1
ATOM 2093 O O . TYR B 1 85 ? 14.609 9.867 12.32 1 55.44 85 TYR B O 1
ATOM 2101 N N . ASP B 1 86 ? 16.266 8.898 11.195 1 62.78 86 ASP B N 1
ATOM 2102 C CA . ASP B 1 86 ? 15.703 9.234 9.891 1 62.78 86 ASP B CA 1
ATOM 2103 C C . ASP B 1 86 ? 15.516 10.742 9.75 1 62.78 86 ASP B C 1
ATOM 2105 O O . ASP B 1 86 ? 14.547 11.203 9.133 1 62.78 86 ASP B O 1
ATOM 2109 N N . GLY B 1 87 ? 16.406 11.508 10.531 1 69.69 87 GLY B N 1
ATOM 2110 C CA . GLY B 1 87 ? 16.359 12.953 10.477 1 69.69 87 GLY B CA 1
ATOM 2111 C C . GLY B 1 87 ? 15.188 13.547 11.242 1 69.69 87 GLY B C 1
ATOM 2112 O O . GLY B 1 87 ? 14.773 14.672 10.977 1 69.69 87 GLY B O 1
ATOM 2113 N N . ARG B 1 88 ? 14.695 12.719 12.141 1 76.38 88 ARG B N 1
ATOM 2114 C CA . ARG B 1 88 ? 13.531 13.164 12.891 1 76.38 88 ARG B CA 1
ATOM 2115 C C . ARG B 1 88 ? 13.883 13.383 14.359 1 76.38 88 ARG B C 1
ATOM 2117 O O . ARG B 1 88 ? 14.844 12.805 14.867 1 76.38 88 ARG B O 1
ATOM 2124 N N . LEU B 1 89 ? 13.125 14.211 14.992 1 81.75 89 LEU B N 1
ATOM 2125 C CA . LEU B 1 89 ? 13.234 14.406 16.422 1 81.75 89 LEU B CA 1
ATOM 2126 C C . LEU B 1 89 ? 12.531 13.289 17.188 1 81.75 89 LEU B C 1
ATOM 2128 O O . LEU B 1 89 ? 11.5 12.781 16.734 1 81.75 89 LEU B O 1
ATOM 2132 N N . PRO B 1 90 ? 13.125 12.898 18.312 1 76.44 90 PRO B N 1
ATOM 2133 C CA . PRO B 1 90 ? 12.367 11.969 19.156 1 76.44 90 PRO B CA 1
ATOM 2134 C C . PRO B 1 90 ? 11.031 12.555 19.625 1 76.44 90 PRO B C 1
ATOM 2136 O O . PRO B 1 90 ? 10.898 13.781 19.734 1 76.44 90 PRO B O 1
ATOM 2139 N N . TRP B 1 91 ? 10.227 11.664 19.875 1 77.81 91 TRP B N 1
ATOM 2140 C CA . TRP B 1 91 ? 8.906 12.109 20.297 1 77.81 91 TRP B CA 1
ATOM 2141 C C . TRP B 1 91 ? 8.969 12.836 21.641 1 77.81 91 TRP B C 1
ATOM 2143 O O . TRP B 1 91 ? 9.695 12.414 22.531 1 77.81 91 TRP B O 1
ATOM 2153 N N . SER B 1 92 ? 8.367 13.977 21.766 1 79.56 92 SER B N 1
ATOM 2154 C CA . SER B 1 92 ? 8.211 14.797 22.953 1 79.56 92 SER B CA 1
ATOM 2155 C C . SER B 1 92 ? 6.941 15.648 22.891 1 79.56 92 SER B C 1
ATOM 2157 O O . SER B 1 92 ? 6.316 15.742 21.828 1 79.56 92 SER B O 1
ATOM 2159 N N . GLN B 1 93 ? 6.602 16.094 24.016 1 82.12 93 GLN B N 1
ATOM 2160 C CA . GLN B 1 93 ? 5.434 16.984 24.047 1 82.12 93 GLN B CA 1
ATOM 2161 C C . GLN B 1 93 ? 5.633 18.188 23.141 1 82.12 93 GLN B C 1
ATOM 2163 O O . GLN B 1 93 ? 4.691 18.625 22.484 1 82.12 93 GLN B O 1
ATOM 2168 N N . ASP B 1 94 ? 6.836 18.672 23.094 1 87.81 94 ASP B N 1
ATOM 2169 C CA . ASP B 1 94 ? 7.148 19.812 22.234 1 87.81 94 ASP B CA 1
ATOM 2170 C C . ASP B 1 94 ? 6.973 19.453 20.75 1 87.81 94 ASP B C 1
ATOM 2172 O O . ASP B 1 94 ? 6.418 20.25 19.984 1 87.81 94 ASP B O 1
ATOM 2176 N N . VAL B 1 95 ? 7.391 18.344 20.438 1 85.62 95 VAL B N 1
ATOM 2177 C CA . VAL B 1 95 ? 7.246 17.875 19.062 1 85.62 95 VAL B CA 1
ATOM 2178 C C . VAL B 1 95 ? 5.766 17.688 18.734 1 85.62 95 VAL B C 1
ATOM 2180 O O . VAL B 1 95 ? 5.305 18.094 17.656 1 85.62 95 VAL B O 1
ATOM 2183 N N . GLN B 1 96 ? 5.082 17.156 19.594 1 81.31 96 GLN B N 1
ATOM 2184 C CA . GLN B 1 96 ? 3.652 16.938 19.391 1 81.31 96 GLN B CA 1
ATOM 2185 C C . GLN B 1 96 ? 2.926 18.266 19.141 1 81.31 96 GLN B C 1
ATOM 2187 O O . GLN B 1 96 ? 2.076 18.344 18.25 1 81.31 96 GLN B O 1
ATOM 2192 N N . ARG B 1 97 ? 3.35 19.234 19.953 1 86.44 97 ARG B N 1
ATOM 2193 C CA . ARG B 1 97 ? 2.705 20.547 19.844 1 86.44 97 ARG B CA 1
ATOM 2194 C C . ARG B 1 97 ? 3.064 21.219 18.531 1 86.44 97 ARG B C 1
ATOM 2196 O O . ARG B 1 97 ? 2.32 22.078 18.047 1 86.44 97 ARG B O 1
ATOM 2203 N N . ALA B 1 98 ? 4.121 20.812 18 1 90.31 98 ALA B N 1
ATOM 2204 C CA . ALA B 1 98 ? 4.602 21.453 16.781 1 90.31 98 ALA B CA 1
ATOM 2205 C C . ALA B 1 98 ? 4.051 20.75 15.547 1 90.31 98 ALA B C 1
ATOM 2207 O O . ALA B 1 98 ? 4.273 21.219 14.422 1 90.31 98 ALA B O 1
ATOM 2208 N N . ILE B 1 99 ? 3.32 19.672 15.797 1 85.19 99 ILE B N 1
ATOM 2209 C CA . ILE B 1 99 ? 2.748 18.953 14.664 1 85.19 99 ILE B CA 1
ATOM 2210 C C . ILE B 1 99 ? 1.394 19.547 14.297 1 85.19 99 ILE B C 1
ATOM 2212 O O . ILE B 1 99 ? 0.531 19.734 15.156 1 85.19 99 ILE B O 1
ATOM 2216 N N . GLN B 1 100 ? 1.339 19.922 13.078 1 84.44 100 GLN B N 1
ATOM 2217 C CA . GLN B 1 100 ? 0.075 20.406 12.523 1 84.44 100 GLN B CA 1
ATOM 2218 C C . GLN B 1 100 ? -0.623 19.312 11.719 1 84.44 100 GLN B C 1
ATOM 2220 O O . GLN B 1 100 ? -0.058 18.797 10.758 1 84.44 100 GLN B O 1
ATOM 2225 N N . ARG B 1 101 ? -1.814 19.062 12.172 1 83.12 101 ARG B N 1
ATOM 2226 C CA . ARG B 1 101 ? -2.604 18.031 11.484 1 83.12 101 ARG B CA 1
ATOM 2227 C C . ARG B 1 101 ? -3.596 18.672 10.516 1 83.12 101 ARG B C 1
ATOM 2229 O O . ARG B 1 101 ? -4.32 19.594 10.883 1 83.12 101 ARG B O 1
ATOM 2236 N N . THR B 1 102 ? -3.551 18.234 9.336 1 87.88 102 THR B N 1
ATOM 2237 C CA . THR B 1 102 ? -4.512 18.656 8.32 1 87.88 102 THR B CA 1
ATOM 2238 C C . THR B 1 102 ? -5.379 17.484 7.875 1 87.88 102 THR B C 1
ATOM 2240 O O . THR B 1 102 ? -4.859 16.438 7.465 1 87.88 102 THR B O 1
ATOM 2243 N N . VAL B 1 103 ? -6.691 17.656 8.023 1 89.31 103 VAL B N 1
ATOM 2244 C CA . VAL B 1 103 ? -7.617 16.625 7.582 1 89.31 103 VAL B CA 1
ATOM 2245 C C . VAL B 1 103 ? -7.742 16.656 6.059 1 89.31 103 VAL B C 1
ATOM 2247 O O . VAL B 1 103 ? -7.867 17.734 5.465 1 89.31 103 VAL B O 1
ATOM 2250 N N . VAL B 1 104 ? -7.66 15.492 5.461 1 91.62 104 VAL B N 1
ATOM 2251 C CA . VAL B 1 104 ? -7.73 15.414 4.004 1 91.62 104 VAL B CA 1
ATOM 2252 C C . VAL B 1 104 ? -8.461 14.133 3.59 1 91.62 104 VAL B C 1
ATOM 2254 O O . VAL B 1 104 ? -8.172 13.055 4.105 1 91.62 104 VAL B O 1
ATOM 2257 N N . PRO B 1 105 ? -9.438 14.289 2.689 1 94.69 105 PRO B N 1
ATOM 2258 C CA . PRO B 1 105 ? -9.984 13.055 2.129 1 94.69 105 PRO B CA 1
ATOM 2259 C C . PRO B 1 105 ? -8.938 12.227 1.387 1 94.69 105 PRO B C 1
ATOM 2261 O O . PRO B 1 105 ? -8.016 12.781 0.782 1 94.69 105 PRO B O 1
ATOM 2264 N N . CYS B 1 106 ? -9.109 10.914 1.428 1 95.88 106 CYS B N 1
ATOM 2265 C CA . CYS B 1 106 ? -8.156 10.062 0.718 1 95.88 106 CYS B CA 1
ATOM 2266 C C . CYS B 1 106 ? -8.828 8.789 0.226 1 95.88 106 CYS B C 1
ATOM 2268 O O . CYS B 1 106 ? -9.859 8.375 0.765 1 95.88 106 CYS B O 1
ATOM 2270 N N . LEU B 1 107 ? -8.312 8.266 -0.839 1 96.62 107 LEU B N 1
ATOM 2271 C CA . LEU B 1 107 ? -8.664 6.934 -1.324 1 96.62 107 LEU B CA 1
ATOM 2272 C C . LEU B 1 107 ? -7.848 5.863 -0.614 1 96.62 107 LEU B C 1
ATOM 2274 O O . LEU B 1 107 ? -6.613 5.918 -0.617 1 96.62 107 LEU B O 1
ATOM 2278 N N . ALA B 1 108 ? -8.508 4.902 -0.002 1 94 108 ALA B N 1
ATOM 2279 C CA . ALA B 1 108 ? -7.812 3.889 0.783 1 94 108 ALA B CA 1
ATOM 2280 C C . ALA B 1 108 ? -8.039 2.496 0.202 1 94 108 ALA B C 1
ATOM 2282 O O . ALA B 1 108 ? -9.109 2.211 -0.349 1 94 108 ALA B O 1
ATOM 2283 N N . PHE B 1 109 ? -7.031 1.725 0.284 1 91.44 109 PHE B N 1
ATOM 2284 C CA . PHE B 1 109 ? -7.094 0.304 -0.037 1 91.44 109 PHE B CA 1
ATOM 2285 C C . PHE B 1 109 ? -6.852 -0.543 1.207 1 91.44 109 PHE B C 1
ATOM 2287 O O . PHE B 1 109 ? -5.977 -0.231 2.018 1 91.44 109 PHE B O 1
ATOM 2294 N N . ALA B 1 110 ? -7.641 -1.57 1.365 1 86.75 110 ALA B N 1
ATOM 2295 C CA . ALA B 1 110 ? -7.492 -2.459 2.516 1 86.75 110 ALA B CA 1
ATOM 2296 C C . ALA B 1 110 ? -7.789 -3.906 2.133 1 86.75 110 ALA B C 1
ATOM 2298 O O . ALA B 1 110 ? -8.383 -4.168 1.082 1 86.75 110 ALA B O 1
ATOM 2299 N N . THR B 1 111 ? -7.305 -4.727 3 1 80.38 111 THR B N 1
ATOM 2300 C CA . THR B 1 111 ? -7.645 -6.129 2.803 1 80.38 111 THR B CA 1
ATOM 2301 C C . THR B 1 111 ? -9.023 -6.438 3.379 1 80.38 111 THR B C 1
ATOM 2303 O O . THR B 1 111 ? -9.375 -5.957 4.457 1 80.38 111 THR B O 1
ATOM 2306 N N . GLY B 1 112 ? -9.836 -7.062 2.697 1 74.12 112 GLY B N 1
ATOM 2307 C CA . GLY B 1 112 ? -11.188 -7.371 3.121 1 74.12 112 GLY B CA 1
ATOM 2308 C C . GLY B 1 112 ? -11.242 -8.219 4.379 1 74.12 112 GLY B C 1
ATOM 2309 O O . GLY B 1 112 ? -11.977 -7.898 5.316 1 74.12 112 GLY B O 1
ATOM 2310 N N . ARG B 1 113 ? -10.586 -9.352 4.559 1 66.62 113 ARG B N 1
ATOM 2311 C CA . ARG B 1 113 ? -10.75 -10.312 5.645 1 66.62 113 ARG B CA 1
ATOM 2312 C C . ARG B 1 113 ? -10.008 -9.852 6.898 1 66.62 113 ARG B C 1
ATOM 2314 O O . ARG B 1 113 ? -10.547 -9.938 8.008 1 66.62 113 ARG B O 1
ATOM 2321 N N . THR B 1 114 ? -8.922 -9.148 6.746 1 65.25 114 THR B N 1
ATOM 2322 C CA . THR B 1 114 ? -8.117 -8.758 7.895 1 65.25 114 THR B CA 1
ATOM 2323 C C . THR B 1 114 ? -8.227 -7.254 8.141 1 65.25 114 THR B C 1
ATOM 2325 O O . THR B 1 114 ? -7.805 -6.758 9.188 1 65.25 114 THR B O 1
ATOM 2328 N N . HIS B 1 115 ? -8.836 -6.512 7.309 1 68.81 115 HIS B N 1
ATOM 2329 C CA . HIS B 1 115 ? -9.039 -5.07 7.41 1 68.81 115 HIS B CA 1
ATOM 2330 C C . HIS B 1 115 ? -7.707 -4.344 7.59 1 68.81 115 HIS B C 1
ATOM 2332 O O . HIS B 1 115 ? -7.605 -3.422 8.406 1 68.81 115 HIS B O 1
ATOM 2338 N N . HIS B 1 116 ? -6.766 -4.859 6.988 1 75.81 116 HIS B N 1
ATOM 2339 C CA . HIS B 1 116 ? -5.465 -4.199 7.023 1 75.81 116 HIS B CA 1
ATOM 2340 C C . HIS B 1 116 ? -5.363 -3.131 5.941 1 75.81 116 HIS B C 1
ATOM 2342 O O . HIS B 1 116 ? -5.652 -3.395 4.77 1 75.81 116 HIS B O 1
ATOM 2348 N N . LEU B 1 117 ? -4.996 -1.995 6.453 1 82.25 117 LEU B N 1
ATOM 2349 C CA . LEU B 1 117 ? -4.781 -0.908 5.504 1 82.25 117 LEU B CA 1
ATOM 2350 C C . LEU B 1 117 ? -3.576 -1.194 4.617 1 82.25 117 LEU B C 1
ATOM 2352 O O . LEU B 1 117 ? -2.486 -1.49 5.113 1 82.25 117 LEU B O 1
ATOM 2356 N N . LEU B 1 118 ? -3.812 -1.081 3.383 1 82.94 118 LEU B N 1
ATOM 2357 C CA . LEU B 1 118 ? -2.729 -1.323 2.436 1 82.94 118 LEU B CA 1
ATOM 2358 C C . LEU B 1 118 ? -2.061 -0.015 2.029 1 82.94 118 LEU B C 1
ATOM 2360 O O . LEU B 1 118 ? -0.864 0.173 2.256 1 82.94 118 LEU B O 1
ATOM 2364 N N . GLU B 1 119 ? -2.807 0.813 1.405 1 88.38 119 GLU B N 1
ATOM 2365 C CA . GLU B 1 119 ? -2.273 2.096 0.955 1 88.38 119 GLU B CA 1
ATOM 2366 C C . GLU B 1 119 ? -3.375 3.148 0.86 1 88.38 119 GLU B C 1
ATOM 2368 O O . GLU B 1 119 ? -4.559 2.812 0.797 1 88.38 119 GLU B O 1
ATOM 2373 N N . ALA B 1 120 ? -2.902 4.391 0.841 1 91.5 120 ALA B N 1
ATOM 2374 C CA . ALA B 1 120 ? -3.822 5.516 0.695 1 91.5 120 ALA B CA 1
ATOM 2375 C C . ALA B 1 120 ? -3.277 6.543 -0.29 1 91.5 120 ALA B C 1
ATOM 2377 O O . ALA B 1 120 ? -2.062 6.711 -0.414 1 91.5 120 ALA B O 1
ATOM 2378 N N . PHE B 1 121 ? -4.254 7.207 -0.961 1 93.38 121 PHE B N 1
ATOM 2379 C CA . PHE B 1 121 ? -3.916 8.219 -1.952 1 93.38 121 PHE B CA 1
ATOM 2380 C C . PHE B 1 121 ? -4.73 9.492 -1.725 1 93.38 121 PHE B C 1
ATOM 2382 O O . PHE B 1 121 ? -5.941 9.422 -1.498 1 93.38 121 PHE B O 1
ATOM 2389 N N . THR B 1 122 ? -4.02 10.555 -1.799 1 92.12 122 THR B N 1
ATOM 2390 C CA . THR B 1 122 ? -4.73 11.828 -1.798 1 92.12 122 THR B CA 1
ATOM 2391 C C . THR B 1 122 ? -5.445 12.047 -3.127 1 92.12 122 THR B C 1
ATOM 2393 O O . THR B 1 122 ? -5.195 11.336 -4.102 1 92.12 122 THR B O 1
ATOM 2396 N N . MET B 1 123 ? -6.383 13.062 -3.104 1 92.19 123 MET B N 1
ATOM 2397 C CA . MET B 1 123 ? -7.082 13.398 -4.344 1 92.19 123 MET B CA 1
ATOM 2398 C C . MET B 1 123 ? -6.094 13.789 -5.438 1 92.19 123 MET B C 1
ATOM 2400 O O . MET B 1 123 ? -6.25 13.391 -6.594 1 92.19 123 MET B O 1
ATOM 2404 N N . ASP B 1 124 ? -5.086 14.539 -5.043 1 91.94 124 ASP B N 1
ATOM 2405 C CA . ASP B 1 124 ? -4.07 14.953 -6.012 1 91.94 124 ASP B CA 1
ATOM 2406 C C . ASP B 1 124 ? -3.379 13.742 -6.629 1 91.94 124 ASP B C 1
ATOM 2408 O O . ASP B 1 124 ? -3.111 13.719 -7.832 1 91.94 124 ASP B O 1
ATOM 2412 N N . GLU B 1 125 ? -3.051 12.82 -5.816 1 91.75 125 GLU B N 1
ATOM 2413 C CA . GLU B 1 125 ? -2.41 11.602 -6.305 1 91.75 125 GLU B CA 1
ATOM 2414 C C . GLU B 1 125 ? -3.336 10.828 -7.238 1 91.75 125 GLU B C 1
ATOM 2416 O O . GLU B 1 125 ? -2.883 10.25 -8.227 1 91.75 125 GLU B O 1
ATOM 2421 N N . VAL B 1 126 ? -4.586 10.75 -6.883 1 93.5 126 VAL B N 1
ATOM 2422 C CA . VAL B 1 126 ? -5.562 10.062 -7.727 1 93.5 126 VAL B CA 1
ATOM 2423 C C . VAL B 1 126 ? -5.625 10.742 -9.094 1 93.5 126 VAL B C 1
ATOM 2425 O O . VAL B 1 126 ? -5.629 10.07 -10.125 1 93.5 126 VAL B O 1
ATOM 2428 N N . LEU B 1 127 ? -5.648 12.062 -9.086 1 93.75 127 LEU B N 1
ATOM 2429 C CA . LEU B 1 127 ? -5.684 12.812 -10.344 1 93.75 127 LEU B CA 1
ATOM 2430 C C . LEU B 1 127 ? -4.41 12.57 -11.148 1 93.75 127 LEU B C 1
ATOM 2432 O O . LEU B 1 127 ? -4.465 12.438 -12.375 1 93.75 127 LEU B O 1
ATOM 2436 N N . ALA B 1 128 ? -3.297 12.531 -10.484 1 93.88 128 ALA B N 1
ATOM 2437 C CA . ALA B 1 128 ? -2.035 12.25 -11.156 1 93.88 128 ALA B CA 1
ATOM 2438 C C . ALA B 1 128 ? -2.051 10.852 -11.789 1 93.88 128 ALA B C 1
ATOM 2440 O O . ALA B 1 128 ? -1.591 10.672 -12.914 1 93.88 128 ALA B O 1
ATOM 2441 N N . LEU B 1 129 ? -2.553 9.922 -11.07 1 93.19 129 LEU B N 1
ATOM 2442 C CA . LEU B 1 129 ? -2.658 8.555 -11.57 1 93.19 129 LEU B CA 1
ATOM 2443 C C . LEU B 1 129 ? -3.543 8.5 -12.805 1 93.19 129 LEU B C 1
ATOM 2445 O O . LEU B 1 129 ? -3.209 7.82 -13.781 1 93.19 129 LEU B O 1
ATOM 2449 N N . GLU B 1 130 ? -4.66 9.172 -12.75 1 93.12 130 GLU B N 1
ATOM 2450 C CA . GLU B 1 130 ? -5.566 9.219 -13.898 1 93.12 130 GLU B CA 1
ATOM 2451 C C . GLU B 1 130 ? -4.855 9.742 -15.141 1 93.12 130 GLU B C 1
ATOM 2453 O O . GLU B 1 130 ? -5.035 9.195 -16.234 1 93.12 130 GLU B O 1
ATOM 2458 N N . LYS B 1 131 ? -4.062 10.727 -14.93 1 93.88 131 LYS B N 1
ATOM 2459 C CA . LYS B 1 131 ? -3.336 11.32 -16.047 1 93.88 131 LYS B CA 1
ATOM 2460 C C . LYS B 1 131 ? -2.299 10.352 -16.609 1 93.88 131 LYS B C 1
ATOM 2462 O O . LYS B 1 131 ? -1.975 10.391 -17.797 1 93.88 131 LYS B O 1
ATOM 2467 N N . LEU B 1 132 ? -1.85 9.477 -15.789 1 95.12 132 LEU B N 1
ATOM 2468 C CA . LEU B 1 132 ? -0.774 8.57 -16.172 1 95.12 132 LEU B CA 1
ATOM 2469 C C . LEU B 1 132 ? -1.336 7.289 -16.781 1 95.12 132 LEU B C 1
ATOM 2471 O O . LEU B 1 132 ? -0.579 6.441 -17.266 1 95.12 132 LEU B O 1
ATOM 2475 N N . ILE B 1 133 ? -2.652 7.094 -16.844 1 93.69 133 ILE B N 1
ATOM 2476 C CA . ILE B 1 133 ? -3.289 5.836 -17.219 1 93.69 133 ILE B CA 1
ATOM 2477 C C . ILE B 1 133 ? -2.83 5.426 -18.625 1 93.69 133 ILE B C 1
ATOM 2479 O O . ILE B 1 133 ? -2.451 4.273 -18.844 1 93.69 133 ILE B O 1
ATOM 2483 N N . PRO B 1 134 ? -2.838 6.336 -19.609 1 94.75 134 PRO B N 1
ATOM 2484 C CA . PRO B 1 134 ? -2.379 5.918 -20.938 1 94.75 134 PRO B CA 1
ATOM 2485 C C . PRO B 1 134 ? -0.949 5.383 -20.922 1 94.75 134 PRO B C 1
ATOM 2487 O O . PRO B 1 134 ? -0.659 4.367 -21.562 1 94.75 134 PRO B O 1
ATOM 2490 N N . GLU B 1 135 ? -0.04 6.031 -20.172 1 95.81 135 GLU B N 1
ATOM 2491 C CA . GLU B 1 135 ? 1.345 5.582 -20.062 1 95.81 135 GLU B CA 1
ATOM 2492 C C . GLU B 1 135 ? 1.438 4.246 -19.344 1 95.81 135 GLU B C 1
ATOM 2494 O O . GLU B 1 135 ? 2.244 3.387 -19.703 1 95.81 135 GLU B O 1
ATOM 2499 N N . ILE B 1 136 ? 0.677 4.09 -18.391 1 95.69 136 ILE B N 1
ATOM 2500 C CA . ILE B 1 136 ? 0.642 2.855 -17.609 1 95.69 136 ILE B CA 1
ATOM 2501 C C . ILE B 1 136 ? 0.18 1.703 -18.5 1 95.69 136 ILE B C 1
ATOM 2503 O O . ILE B 1 136 ? 0.778 0.625 -18.484 1 95.69 136 ILE B O 1
ATOM 2507 N N . ARG B 1 137 ? -0.859 1.908 -19.266 1 95.56 137 ARG B N 1
ATOM 2508 C CA . ARG B 1 137 ? -1.367 0.877 -20.156 1 95.56 137 ARG B CA 1
ATOM 2509 C C . ARG B 1 137 ? -0.31 0.474 -21.188 1 95.56 137 ARG B C 1
ATOM 2511 O O . ARG B 1 137 ? -0.157 -0.71 -21.5 1 95.56 137 ARG B O 1
ATOM 2518 N N . GLN B 1 138 ? 0.335 1.47 -21.656 1 96.31 138 GLN B N 1
ATOM 2519 C CA . GLN B 1 138 ? 1.412 1.188 -22.609 1 96.31 138 GLN B CA 1
ATOM 2520 C C . GLN B 1 138 ? 2.518 0.366 -21.938 1 96.31 138 GLN B C 1
ATOM 2522 O O . GLN B 1 138 ? 3.047 -0.568 -22.547 1 96.31 138 GLN B O 1
ATOM 2527 N N . ALA B 1 139 ? 2.9 0.692 -20.781 1 96.5 139 ALA B N 1
ATOM 2528 C CA . ALA B 1 139 ? 3.936 -0.035 -20.047 1 96.5 139 ALA B CA 1
ATOM 2529 C C . ALA B 1 139 ? 3.51 -1.477 -19.781 1 96.5 139 ALA B C 1
ATOM 2531 O O . ALA B 1 139 ? 4.328 -2.395 -19.859 1 96.5 139 ALA B O 1
ATOM 2532 N N . PHE B 1 140 ? 2.229 -1.666 -19.469 1 96.31 140 PHE B N 1
ATOM 2533 C CA . PHE B 1 140 ? 1.705 -3.014 -19.281 1 96.31 140 PHE B CA 1
ATOM 2534 C C . PHE B 1 140 ? 1.844 -3.828 -20.562 1 96.31 140 PHE B C 1
ATOM 2536 O O . PHE B 1 140 ? 2.23 -4.996 -20.516 1 96.31 140 PHE B O 1
ATOM 2543 N N . ALA B 1 141 ? 1.468 -3.227 -21.641 1 95.56 141 ALA B N 1
ATOM 2544 C CA . ALA B 1 141 ? 1.573 -3.904 -22.922 1 95.56 141 ALA B CA 1
ATOM 2545 C C . ALA B 1 141 ? 3.016 -4.316 -23.219 1 95.56 141 ALA B C 1
ATOM 2547 O O . ALA B 1 141 ? 3.268 -5.422 -23.688 1 95.56 141 ALA B O 1
ATOM 2548 N N . GLU B 1 142 ? 3.93 -3.447 -22.906 1 94.31 142 GLU B N 1
ATOM 2549 C CA . GLU B 1 142 ? 5.344 -3.74 -23.125 1 94.31 142 GLU B CA 1
ATOM 2550 C C . GLU B 1 142 ? 5.809 -4.891 -22.234 1 94.31 142 GLU B C 1
ATOM 2552 O O . GLU B 1 142 ? 6.562 -5.758 -22.672 1 94.31 142 GLU B O 1
ATOM 2557 N N . MET B 1 143 ? 5.391 -4.895 -21.016 1 93.62 143 MET B N 1
ATOM 2558 C CA . MET B 1 143 ? 5.77 -5.961 -20.109 1 93.62 143 MET B CA 1
ATOM 2559 C C . MET B 1 143 ? 5.156 -7.293 -20.531 1 93.62 143 MET B C 1
ATOM 2561 O O . MET B 1 143 ? 5.777 -8.344 -20.375 1 93.62 143 MET B O 1
ATOM 2565 N N . GLN B 1 144 ? 3.918 -7.176 -21.016 1 92.31 144 GLN B N 1
ATOM 2566 C CA . GLN B 1 144 ? 3.227 -8.383 -21.469 1 92.31 144 GLN B CA 1
ATOM 2567 C C . GLN B 1 144 ? 3.971 -9.039 -22.625 1 92.31 144 GLN B C 1
ATOM 2569 O O . GLN B 1 144 ? 4.004 -10.266 -22.719 1 92.31 144 GLN B O 1
ATOM 2574 N N . LYS B 1 145 ? 4.582 -8.281 -23.406 1 92 145 LYS B N 1
ATOM 2575 C CA . LYS B 1 145 ? 5.348 -8.805 -24.547 1 92 145 LYS B CA 1
ATOM 2576 C C . LYS B 1 145 ? 6.551 -9.609 -24.062 1 92 145 LYS B C 1
ATOM 2578 O O . LYS B 1 145 ? 7.004 -10.531 -24.766 1 92 145 LYS B O 1
ATOM 2583 N N . ARG B 1 146 ? 6.996 -9.344 -22.906 1 89.31 146 ARG B N 1
ATOM 2584 C CA . ARG B 1 146 ? 8.195 -9.992 -22.391 1 89.31 146 ARG B CA 1
ATOM 2585 C C . ARG B 1 146 ? 7.84 -11.195 -21.516 1 89.31 146 ARG B C 1
ATOM 2587 O O . ARG B 1 146 ? 8.727 -11.891 -21.016 1 89.31 146 ARG B O 1
ATOM 2594 N N . LEU B 1 147 ? 6.609 -11.438 -21.359 1 88.12 147 LEU B N 1
ATOM 2595 C CA . LEU B 1 147 ? 6.113 -12.438 -20.422 1 88.12 147 LEU B CA 1
ATOM 2596 C C . LEU B 1 147 ? 6.66 -13.82 -20.75 1 88.12 147 LEU B C 1
ATOM 2598 O O . LEU B 1 147 ? 7.109 -14.547 -19.859 1 88.12 147 LEU B O 1
ATOM 2602 N N . PRO B 1 148 ? 6.66 -14.258 -22 1 85.38 148 PRO B N 1
ATOM 2603 C CA . PRO B 1 148 ? 7.16 -15.602 -22.297 1 85.38 148 PRO B CA 1
ATOM 2604 C C . PRO B 1 148 ? 8.609 -15.805 -21.859 1 85.38 148 PRO B C 1
ATOM 2606 O O . PRO B 1 148 ? 8.961 -16.859 -21.328 1 85.38 148 PRO B O 1
ATOM 2609 N N . GLU B 1 149 ? 9.406 -14.797 -22.109 1 82.12 149 GLU B N 1
ATOM 2610 C CA . GLU B 1 149 ? 10.805 -14.875 -21.688 1 82.12 149 GLU B CA 1
ATOM 2611 C C . GLU B 1 149 ? 10.914 -14.93 -20.172 1 82.12 149 GLU B C 1
ATOM 2613 O O . GLU B 1 149 ? 11.703 -15.711 -19.625 1 82.12 149 GLU B O 1
ATOM 2618 N N . ASP B 1 150 ? 10.18 -14.195 -19.531 1 80.69 150 ASP B N 1
ATOM 2619 C CA . ASP B 1 150 ? 10.242 -14.102 -18.078 1 80.69 150 ASP B CA 1
ATOM 2620 C C . ASP B 1 150 ? 9.711 -15.375 -17.422 1 80.69 150 ASP B C 1
ATOM 2622 O O . ASP B 1 150 ? 10.219 -15.805 -16.391 1 80.69 150 ASP B O 1
ATOM 2626 N N . GLU B 1 151 ? 8.648 -15.914 -18.016 1 80.56 151 GLU B N 1
ATOM 2627 C CA . GLU B 1 151 ? 8.109 -17.172 -17.5 1 80.56 151 GLU B CA 1
ATOM 2628 C C . GLU B 1 151 ? 9.133 -18.297 -17.625 1 80.56 151 GLU B C 1
ATOM 2630 O O . GLU B 1 151 ? 9.234 -19.141 -16.734 1 80.56 151 GLU B O 1
ATOM 2635 N N . SER B 1 152 ? 9.875 -18.266 -18.656 1 78.81 152 SER B N 1
ATOM 2636 C CA . SER B 1 152 ? 10.922 -19.266 -18.844 1 78.81 152 SER B CA 1
ATOM 2637 C C . SER B 1 152 ? 12.016 -19.141 -17.797 1 78.81 152 SER B C 1
ATOM 2639 O O . SER B 1 152 ? 12.516 -20.141 -17.297 1 78.81 152 SER B O 1
ATOM 2641 N N . ILE B 1 153 ? 12.289 -17.922 -17.469 1 73.62 153 ILE B N 1
ATOM 2642 C CA . ILE B 1 153 ? 13.32 -17.656 -16.469 1 73.62 153 ILE B CA 1
ATOM 2643 C C . ILE B 1 153 ? 12.797 -18.047 -15.086 1 73.62 153 ILE B C 1
ATOM 2645 O O . ILE B 1 153 ? 13.531 -18.625 -14.281 1 73.62 153 ILE B O 1
ATOM 2649 N N . ALA B 1 154 ? 11.602 -17.703 -14.82 1 68.69 154 ALA B N 1
ATOM 2650 C CA . ALA B 1 154 ? 10.984 -18 -13.523 1 68.69 154 ALA B CA 1
ATOM 2651 C C . ALA B 1 154 ? 10.938 -19.5 -13.281 1 68.69 154 ALA B C 1
ATOM 2653 O O . ALA B 1 154 ? 11.109 -19.953 -12.141 1 68.69 154 ALA B O 1
ATOM 2654 N N . GLU B 1 155 ? 10.602 -20.188 -14.203 1 64.25 155 GLU B N 1
ATOM 2655 C CA . GLU B 1 155 ? 10.57 -21.641 -14.094 1 64.25 155 GLU B CA 1
ATOM 2656 C C . GLU B 1 155 ? 11.938 -22.188 -13.695 1 64.25 155 GLU B C 1
ATOM 2658 O O . GLU B 1 155 ? 12.023 -23.188 -12.977 1 64.25 155 GLU B O 1
ATOM 2663 N N . LYS B 1 156 ? 12.961 -21.391 -14.141 1 62.5 156 LYS B N 1
ATOM 2664 C CA . LYS B 1 156 ? 14.32 -21.844 -13.867 1 62.5 156 LYS B CA 1
ATOM 2665 C C . LYS B 1 156 ? 14.797 -21.359 -12.5 1 62.5 156 LYS B C 1
ATOM 2667 O O . LYS B 1 156 ? 15.68 -21.969 -11.898 1 62.5 156 LYS B O 1
ATOM 2672 N N . THR B 1 157 ? 14.32 -20.141 -12.156 1 53.5 157 THR B N 1
ATOM 2673 C CA . THR B 1 157 ? 14.836 -19.5 -10.953 1 53.5 157 THR B CA 1
ATOM 2674 C C . THR B 1 157 ? 14.039 -19.938 -9.727 1 53.5 157 THR B C 1
ATOM 2676 O O . THR B 1 157 ? 14.273 -19.453 -8.617 1 53.5 157 THR B O 1
ATOM 2679 N N . ARG B 1 158 ? 13.172 -20.781 -9.836 1 50.97 158 ARG B N 1
ATOM 2680 C CA . ARG B 1 158 ? 12.477 -21.219 -8.625 1 50.97 158 ARG B CA 1
ATOM 2681 C C . ARG B 1 158 ? 13.469 -21.484 -7.492 1 50.97 158 ARG B C 1
ATOM 2683 O O . ARG B 1 158 ? 14.516 -22.094 -7.707 1 50.97 158 ARG B O 1
ATOM 2690 N N . HIS B 1 159 ? 13.523 -20.578 -6.613 1 44.09 159 HIS B N 1
ATOM 2691 C CA . HIS B 1 159 ? 14.43 -20.641 -5.469 1 44.09 159 HIS B CA 1
ATOM 2692 C C . HIS B 1 159 ? 14.609 -22.078 -4.992 1 44.09 159 HIS B C 1
ATOM 2694 O O . HIS B 1 159 ? 13.633 -22.766 -4.73 1 44.09 159 HIS B O 1
ATOM 2700 N N . ARG B 1 160 ? 15.625 -22.766 -5.566 1 37.59 160 ARG B N 1
ATOM 2701 C CA . ARG B 1 160 ? 16.141 -23.938 -4.863 1 37.59 160 ARG B CA 1
ATOM 2702 C C . ARG B 1 160 ? 16.531 -23.578 -3.432 1 37.59 160 ARG B C 1
ATOM 2704 O O . ARG B 1 160 ? 17.266 -22.609 -3.205 1 37.59 160 ARG B O 1
ATOM 2711 N N . PRO B 1 161 ? 15.766 -23.953 -2.506 1 32.78 161 PRO B N 1
ATOM 2712 C CA . PRO B 1 161 ? 16.328 -23.812 -1.162 1 32.78 161 PRO B CA 1
ATOM 2713 C C . PRO B 1 161 ? 17.828 -24.125 -1.114 1 32.78 161 PRO B C 1
ATOM 2715 O O . PRO B 1 161 ? 18.281 -25.062 -1.79 1 32.78 161 PRO B O 1
ATOM 2718 N N . LEU B 1 162 ? 18.625 -23.141 -1.076 1 30.19 162 LEU B N 1
ATOM 2719 C CA . LEU B 1 162 ? 20 -23.562 -0.789 1 30.19 162 LEU B CA 1
ATOM 2720 C C . LEU B 1 162 ? 20.031 -24.609 0.311 1 30.19 162 LEU B C 1
ATOM 2722 O O . LEU B 1 162 ? 19.531 -24.375 1.416 1 30.19 162 LEU B O 1
ATOM 2726 N N . ASP B 1 163 ? 19.922 -25.797 -0.028 1 25.56 163 ASP B N 1
ATOM 2727 C CA . ASP B 1 163 ? 20.344 -26.891 0.848 1 25.56 163 ASP B CA 1
ATOM 2728 C C . ASP B 1 163 ? 21.703 -26.578 1.481 1 25.56 163 ASP B C 1
ATOM 2730 O O . ASP B 1 163 ? 22.703 -26.5 0.784 1 25.56 163 ASP B O 1
ATOM 2734 N N . LEU B 1 164 ? 21.75 -25.547 2.33 1 23.94 164 LEU B N 1
ATOM 2735 C CA . LEU B 1 164 ? 22.922 -25.719 3.184 1 23.94 164 LEU B CA 1
ATOM 2736 C C . LEU B 1 164 ? 22.938 -27.094 3.832 1 23.94 164 LEU B C 1
ATOM 2738 O O . LEU B 1 164 ? 22.109 -27.391 4.699 1 23.94 164 LEU B O 1
ATOM 2742 N N . THR B 1 165 ? 22.875 -28.094 3.004 1 20.06 165 THR B N 1
ATOM 2743 C CA . THR B 1 165 ? 23.609 -29.203 3.627 1 20.06 165 THR B CA 1
ATOM 2744 C C . THR B 1 165 ? 25.094 -28.891 3.697 1 20.06 165 THR B C 1
ATOM 2746 O O . THR B 1 165 ? 25.672 -28.312 2.77 1 20.06 165 THR B O 1
#

Radius of gyration: 22.99 Å; Cα contacts (8 Å, |Δi|>4): 407; chains: 2; bounding box: 67×64×67 Å

Organism: Eimeria tenella (NCBI:txid5802)

Nearest PDB structures (foldseek):
  9fi8-assembly1_HO  TM=7.527E-01  e=1.696E-14  Toxoplasma gondii
  3fzb-assembly2_E  TM=2.808E-01  e=5.066E+00  Lambdavirus lambda
  9fi8-assembly1_HO  TM=7.529E-01  e=8.226E-15  Toxoplasma gondii
  3fzb-assembly2_E  TM=2.808E-01  e=5.367E+00  Lambdavirus lambda

Solvent-accessible surface area (backbone atoms only — not comparable to full-atom values): 19122 Å² total; per-residue (Å²): 136,81,79,73,70,76,71,74,73,65,74,68,75,44,69,60,53,54,50,56,41,48,73,62,72,61,75,59,40,64,66,78,80,63,86,56,56,48,74,80,39,71,48,42,90,90,45,57,38,29,39,33,34,29,62,25,32,33,77,39,78,40,64,88,61,34,56,69,70,55,43,52,50,38,52,50,34,59,65,38,87,60,77,45,74,75,41,49,74,72,90,42,73,58,52,56,70,15,41,45,74,43,74,38,55,26,43,36,31,24,32,59,91,76,63,41,78,60,50,66,35,44,62,65,38,50,53,40,49,61,70,39,43,69,61,49,53,51,41,46,53,57,47,56,72,45,39,68,63,49,47,57,46,49,73,68,56,56,79,64,73,76,70,82,114,136,82,77,73,68,77,71,74,74,65,74,68,74,44,71,58,53,54,50,58,41,47,73,61,73,62,74,59,42,63,66,79,79,63,86,58,58,47,75,80,38,70,48,42,91,90,44,60,39,29,39,32,37,28,61,25,32,31,78,39,76,38,62,89,60,35,56,68,70,54,43,53,48,38,52,50,34,61,65,38,86,61,76,45,73,76,41,49,73,75,91,44,73,59,52,56,70,15,42,46,75,44,72,39,53,26,42,36,31,25,33,58,90,76,64,40,77,59,51,66,35,43,63,66,38,50,53,41,47,60,70,39,42,67,60,50,52,51,42,46,53,58,45,56,72,44,38,68,63,50,46,58,47,49,72,68,56,53,78,65,72,76,69,81,114

pLDDT: mean 75.0, std 22.31, range [20.06, 96.75]

Sequence (330 aa):
MFLSSPLLGWRQRGWRWEALQRGRRRWVHIEYPPRKRSPLKKLHDSHDKLVFVCQGYIDRLSVDKLPPALQQRLKELRASPVPLYDGRLPWSQDVQRAIQRTVVPCLAFATGRTHHLLEAFTMDEVLALEKLIPEIRQAFAEMQKRLPEDESIAEKTRHRPLDLTMFLSSPLLGWRQRGWRWEALQRGRRRWVHIEYPPRKRSPLKKLHDSHDKLVFVCQGYIDRLSVDKLPPALQQRLKELRASPVPLYDGRLPWSQDVQRAIQRTVVPCLAFATGRTHHLLEAFTMDEVLALEKLIPEIRQAFAEMQKRLPEDESIAEKTRHRPLDLT

Foldseek 3Di:
DPPPPPPPPPVPCDPVNVVVCVVVPAQKAADPPAPDKDDWDAPDDVFFKIKIKGKIKGKDFQLVQADPVVNVVLVVCVPDPPCPVVSDDPDDPSRVVRIDMDIAMWMWMAGHPVRHTDHIGGPVRVVVVVVCVVVVVVVVVVVVVCVVVVVVVCVVPVPPPPPPD/DPPPPPPPPPVPCDPVNVVVCVVVPAQKADDPPAPDKDDWDAPDDVFFKIKIKGKIKGKDFQLVQADPVVNVVLVVCVPDPPNDVVSDDPDDPRRVVRIDMDIAMWMWMAGHPVRHTDHIGGPVRVVVVVVCVVVVVVVVVVVVVCVVVVVVVCVVPVPPPPPPD

Secondary structure (DSSP, 8-state):
--------------HHHHHHHTTS--SSB--SSPSSBPPPEES-SSS-EEEEEEEEEEEEE-GGGS-HHHHHHHHHHHH-SS-GGGG-PPP-HHHHHHEEEEEEEEEEEEETTT--EEEEEEHHHHHHHHHHHHHHHHHHHHHHHTHHHHHHHHHHH--------/--------------HHHHHHHTTS--SSB--SSPSSBPPPEES-SSS-EEEEEEEEEEEEE-GGGS-HHHHHHHHHHHH-SS--GGG-PPP-HHHHHHEEEEEEEEEEEEETTT--EEEEEEHHHHHHHHHHHHHHHHHHHHHHHTHHHHHHHHHHHS-------